Protein AF-A0A256XH28-F1 (afdb_monomer)

Radius of gyration: 26.89 Å; Cα contacts (8 Å, |Δi|>4): 273; chains: 1; bounding box: 55×69×84 Å

pLDDT: mean 71.34, std 20.52, range [23.66, 95.5]

Foldseek 3Di:
DFPLLLLLLLLCLLLVHDPVLSVLLSVLSVVADDDALVSSLVSLVPDDDDDPVSVVSSVSSSVSSCVQVVQVRLFDDDLVVVQPDDADEDPVSPPDLSNVSSVVSVSLSSNLRVLVVVDFDLDAAREEAEDEQQVSVQDPPGVVLVSQLCCVRSNYHYHYHHPDDHAPVSVVSDQKDKDQADDDDDPRDDDDPVVVVCSVPDDNQWIWMDGPPDIDIARDDPDDDDDPHDYSNNNVPVVVVVVVVVVVPDDDDDDDDDDDDDDDDDDDDDDDDDDDDDDPPPVVVVVVVVVVVVVVVVVVVVVVSVVSSVVNVVVVVVVVVVVVVVRVVD

Sequence (330 aa):
QIPTKVLTEVLGYGLGLNEPSIYMLYRILRESKYESTEDLIRAVDEYLVTTRTEAEMKAAILRRLEYVLSNLSRGVINADKLLINDYVIDLSDLSIIEEKKLAISLVLALIYSKYLRIGIPTSRVRHVIIVEEAQNLFNQNSILDHIIMELGKYGIRLVMISNKFPKTYLLKHCSLIIFKMRIEFEDEVSISDELRRIIEKARNDEVIVVTDREISTITPSLKPIPKLHINYRDVCEREVLDRLESKTRFGGSEYVGKALNGKEREERCRIKRVENNSNDEVNVSKNVEEEFRDIEDRIKLLKEKIEQLENVLRADEEIIRELIRQVKKK

Nearest PDB structures (foldseek):
  8qkv-assembly1_M  TM=5.090E-01  e=2.231E+00  Saccharomyces cerevisiae S288C
  5x0o-assembly2_C  TM=2.742E-01  e=2.788E+00  Vibrio vulnificus
  5x0o-assembly3_E  TM=3.933E-01  e=8.049E+00  Vibrio vulnificus
  3szp-assembly1_B-2  TM=1.918E-01  e=3.118E+00  Vibrio cholerae
  7trw-assembly1_A-2  TM=3.041E-01  e=7.612E+00  Yersinia pestis CO92

Structure (mmCIF, N/CA/C/O backbone):
data_AF-A0A256XH28-F1
#
_entry.id   AF-A0A256XH28-F1
#
loop_
_atom_site.group_PDB
_atom_site.id
_atom_site.type_symbol
_atom_site.label_atom_id
_atom_site.label_alt_id
_atom_site.label_comp_id
_atom_site.label_asym_id
_atom_site.label_entity_id
_atom_site.label_seq_id
_atom_site.pdbx_PDB_ins_code
_atom_site.Cartn_x
_atom_site.Cartn_y
_atom_site.Cartn_z
_atom_site.occupancy
_atom_site.B_iso_or_equiv
_atom_site.auth_seq_id
_atom_site.auth_comp_id
_atom_site.auth_asym_id
_atom_site.auth_atom_id
_atom_site.pdbx_PDB_model_num
ATOM 1 N N . GLN A 1 1 ? -5.997 4.970 -14.725 1.00 72.19 1 GLN A N 1
ATOM 2 C CA . GLN A 1 1 ? -4.535 4.830 -14.867 1.00 72.19 1 GLN A CA 1
ATOM 3 C C . GLN A 1 1 ? -3.850 5.519 -13.694 1.00 72.19 1 GLN A C 1
ATOM 5 O O . GLN A 1 1 ? -4.215 6.653 -13.373 1.00 72.19 1 GLN A O 1
ATOM 10 N N . ILE A 1 2 ? -2.937 4.821 -13.023 1.00 83.12 2 ILE A N 1
ATOM 11 C CA . ILE A 1 2 ? -2.149 5.364 -11.907 1.00 83.12 2 ILE A CA 1
ATOM 12 C C . ILE A 1 2 ? -1.138 6.375 -12.477 1.00 83.12 2 ILE A C 1
ATOM 14 O O . ILE A 1 2 ? -0.569 6.097 -13.533 1.00 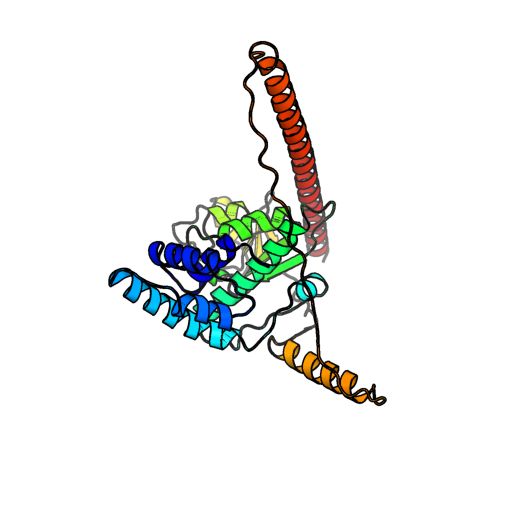83.12 2 ILE A O 1
ATOM 18 N N . PRO A 1 3 ? -0.913 7.546 -11.850 1.00 87.69 3 PRO A N 1
ATOM 19 C CA . PRO A 1 3 ? 0.148 8.459 -12.272 1.00 87.69 3 PRO A CA 1
ATOM 20 C C . PRO A 1 3 ? 1.518 7.767 -12.267 1.00 87.69 3 PRO A C 1
ATOM 22 O O . PRO A 1 3 ? 1.859 7.106 -11.289 1.00 87.69 3 PRO A O 1
ATOM 25 N N . THR A 1 4 ? 2.336 7.968 -13.306 1.00 89.88 4 THR A N 1
ATOM 26 C CA . THR A 1 4 ? 3.624 7.261 -13.483 1.00 89.88 4 THR A CA 1
ATOM 27 C C . THR A 1 4 ? 4.535 7.350 -12.262 1.00 89.88 4 THR A C 1
ATOM 29 O O . THR A 1 4 ? 5.132 6.352 -11.867 1.00 89.88 4 THR A O 1
ATOM 32 N N . LYS A 1 5 ? 4.606 8.521 -11.615 1.00 90.06 5 LYS A N 1
ATOM 33 C CA . LYS A 1 5 ? 5.391 8.697 -10.387 1.00 90.06 5 LYS A CA 1
ATOM 34 C C . LYS A 1 5 ? 4.894 7.783 -9.262 1.00 90.06 5 LYS A C 1
ATOM 36 O O . LYS A 1 5 ? 5.689 7.066 -8.675 1.00 90.06 5 LYS A O 1
ATOM 41 N N . VAL A 1 6 ? 3.583 7.763 -9.011 1.00 89.69 6 VAL A N 1
ATOM 42 C CA . VAL A 1 6 ? 2.973 6.914 -7.973 1.00 89.69 6 VAL A CA 1
ATOM 43 C C . VAL A 1 6 ? 3.194 5.438 -8.290 1.00 89.69 6 VAL A C 1
ATOM 45 O O . VAL A 1 6 ? 3.581 4.682 -7.408 1.00 89.69 6 VAL A O 1
ATOM 48 N N . LEU A 1 7 ? 3.010 5.034 -9.551 1.00 90.62 7 LEU A N 1
ATOM 49 C CA . LEU A 1 7 ? 3.245 3.654 -9.974 1.00 90.62 7 LEU A CA 1
ATOM 50 C C . LEU A 1 7 ? 4.704 3.233 -9.762 1.00 90.62 7 LEU A C 1
ATOM 52 O O . LEU A 1 7 ? 4.951 2.144 -9.257 1.00 90.62 7 LEU A O 1
ATOM 56 N N . THR A 1 8 ? 5.659 4.098 -10.114 1.00 91.50 8 THR A N 1
ATOM 57 C CA . THR A 1 8 ? 7.091 3.816 -9.940 1.00 91.50 8 THR A CA 1
ATOM 58 C C . THR A 1 8 ? 7.429 3.603 -8.470 1.00 91.50 8 THR A C 1
ATOM 60 O O . THR A 1 8 ? 8.084 2.626 -8.135 1.00 91.50 8 THR A O 1
ATOM 63 N N . GLU A 1 9 ? 6.963 4.488 -7.593 1.00 91.06 9 GLU A N 1
ATOM 64 C CA . GLU A 1 9 ? 7.225 4.397 -6.154 1.00 91.06 9 GLU A CA 1
ATOM 65 C C . GLU A 1 9 ? 6.573 3.147 -5.538 1.00 91.06 9 GLU A C 1
ATOM 67 O O . GLU A 1 9 ? 7.173 2.470 -4.709 1.00 91.06 9 GLU A O 1
ATOM 72 N N . VAL A 1 10 ? 5.367 2.783 -5.990 1.00 90.62 10 VAL A N 1
ATOM 73 C CA . VAL A 1 10 ? 4.666 1.558 -5.565 1.00 90.62 10 VAL A CA 1
ATOM 74 C C . VAL A 1 10 ? 5.400 0.297 -6.022 1.00 90.62 10 VAL A C 1
ATOM 76 O O . VAL A 1 10 ? 5.559 -0.636 -5.235 1.00 90.62 10 VAL A O 1
ATOM 79 N N . LEU A 1 11 ? 5.873 0.264 -7.271 1.00 90.31 11 LEU A N 1
ATOM 80 C CA . LEU A 1 11 ? 6.702 -0.831 -7.781 1.00 90.31 11 LEU A CA 1
ATOM 81 C C . LEU A 1 11 ? 8.040 -0.887 -7.041 1.00 90.31 11 LEU A C 1
ATOM 83 O O . LEU A 1 11 ? 8.463 -1.960 -6.628 1.00 90.31 11 LEU A O 1
ATOM 87 N N . GLY A 1 12 ? 8.672 0.263 -6.817 1.00 90.06 12 GLY A N 1
ATOM 88 C CA . GLY A 1 12 ? 9.896 0.394 -6.035 1.00 90.06 12 GLY A CA 1
ATOM 89 C C . GLY A 1 12 ? 9.751 -0.205 -4.643 1.00 90.06 12 GLY A C 1
ATOM 90 O O . GLY A 1 12 ? 10.562 -1.038 -4.243 1.00 90.06 12 GLY A O 1
ATOM 91 N N . TYR A 1 13 ? 8.663 0.147 -3.961 1.00 88.00 13 TYR A N 1
ATOM 92 C CA . TYR A 1 13 ? 8.309 -0.387 -2.655 1.00 88.00 13 TYR A CA 1
ATOM 93 C C . TYR A 1 13 ? 8.073 -1.902 -2.683 1.00 88.00 13 TYR A C 1
ATOM 95 O O . TYR A 1 13 ? 8.713 -2.641 -1.936 1.00 88.00 13 TYR A O 1
ATOM 103 N N . GLY A 1 14 ? 7.173 -2.379 -3.549 1.00 86.44 14 GLY A N 1
ATOM 104 C CA . GLY A 1 14 ? 6.785 -3.791 -3.586 1.00 86.44 14 GLY A CA 1
ATOM 105 C C . GLY A 1 14 ? 7.924 -4.718 -4.011 1.00 86.44 14 GLY A C 1
ATOM 106 O O . GLY A 1 14 ? 8.021 -5.840 -3.525 1.00 86.44 14 GLY A O 1
ATOM 107 N N . LEU A 1 15 ? 8.823 -4.231 -4.870 1.00 87.38 15 LEU A N 1
ATOM 108 C CA . LEU A 1 15 ? 9.995 -4.967 -5.344 1.00 87.38 15 LEU A CA 1
ATOM 109 C C . LEU A 1 15 ? 11.235 -4.753 -4.461 1.00 87.38 15 LEU A C 1
ATOM 111 O O . LEU A 1 15 ? 12.279 -5.338 -4.748 1.00 87.38 15 LEU A O 1
ATOM 115 N N . GLY A 1 16 ? 11.167 -3.906 -3.427 1.00 86.06 16 GLY A N 1
ATOM 116 C CA . GLY A 1 16 ? 12.290 -3.597 -2.534 1.00 86.06 16 GLY A CA 1
ATOM 117 C C . GLY A 1 16 ? 13.491 -2.963 -3.246 1.00 86.06 16 GLY A C 1
ATOM 118 O O . GLY A 1 16 ? 14.638 -3.346 -2.989 1.00 86.06 16 GLY A O 1
ATOM 119 N N . LEU A 1 17 ? 13.240 -2.078 -4.211 1.00 89.44 17 LEU A N 1
ATOM 120 C CA . LEU A 1 17 ? 14.278 -1.378 -4.968 1.00 89.44 17 LEU A CA 1
ATOM 121 C C . LEU A 1 17 ? 14.920 -0.270 -4.122 1.00 89.44 17 LEU A C 1
ATOM 123 O O . LEU A 1 17 ? 14.264 0.340 -3.285 1.00 89.44 17 LEU A O 1
ATOM 127 N N . ASN A 1 18 ? 16.200 0.013 -4.371 1.00 90.00 18 ASN A N 1
ATOM 128 C CA . ASN A 1 18 ? 16.879 1.178 -3.795 1.00 90.00 18 ASN A CA 1
ATOM 129 C C . ASN A 1 18 ? 16.562 2.458 -4.591 1.00 90.00 18 ASN A C 1
ATOM 131 O O . ASN A 1 18 ? 16.153 2.377 -5.752 1.00 90.00 18 ASN A O 1
ATOM 135 N N . GLU A 1 19 ? 16.797 3.639 -4.015 1.00 89.94 19 GLU A N 1
ATOM 136 C CA . GLU A 1 19 ? 16.487 4.929 -4.651 1.00 89.94 19 GLU A CA 1
ATOM 137 C C . GLU A 1 19 ? 17.058 5.086 -6.075 1.00 89.94 19 GLU A C 1
ATOM 139 O O . GLU A 1 19 ? 16.307 5.509 -6.960 1.00 89.94 19 GLU A O 1
ATOM 144 N N . PRO A 1 20 ? 18.324 4.716 -6.373 1.00 91.62 20 PRO A N 1
ATOM 145 C CA . PRO A 1 20 ? 18.838 4.777 -7.742 1.00 91.62 20 PRO A CA 1
ATOM 146 C C . PRO A 1 20 ? 18.041 3.911 -8.726 1.00 91.62 20 PRO A C 1
ATOM 148 O O . PRO A 1 20 ? 17.757 4.344 -9.844 1.00 91.62 20 PRO A O 1
ATOM 151 N N . SER A 1 21 ? 17.634 2.711 -8.303 1.00 93.38 21 SER A N 1
ATOM 152 C CA . SER A 1 21 ? 16.821 1.806 -9.121 1.00 93.38 21 SER A CA 1
ATOM 153 C C . SER A 1 21 ? 15.396 2.332 -9.303 1.00 93.38 21 SER A C 1
ATOM 155 O O . SER A 1 21 ? 14.845 2.208 -10.394 1.00 93.38 21 SER A O 1
ATOM 157 N N . ILE A 1 22 ? 14.813 2.968 -8.280 1.00 92.44 22 ILE A N 1
ATOM 158 C CA . ILE A 1 22 ? 13.507 3.643 -8.383 1.00 92.44 22 ILE A CA 1
ATOM 159 C C . ILE A 1 22 ? 13.591 4.786 -9.398 1.00 92.44 22 ILE A C 1
ATOM 161 O O . ILE A 1 22 ? 12.733 4.907 -10.271 1.00 92.44 22 ILE A O 1
ATOM 165 N N . TYR A 1 23 ? 14.651 5.594 -9.347 1.00 93.19 23 TYR A N 1
ATOM 166 C CA . TYR A 1 23 ? 14.856 6.679 -10.305 1.00 93.19 23 TYR A CA 1
ATOM 167 C C . TYR A 1 23 ? 15.058 6.165 -11.739 1.00 93.19 23 TYR A C 1
ATOM 169 O O . TYR A 1 23 ? 14.506 6.727 -12.688 1.00 93.19 23 TYR A O 1
ATOM 177 N N . MET A 1 24 ? 15.810 5.076 -11.910 1.00 93.75 24 MET A N 1
ATOM 178 C CA . MET A 1 24 ? 15.961 4.420 -13.208 1.00 93.75 24 MET A CA 1
ATOM 179 C C . MET A 1 24 ? 14.616 3.908 -13.735 1.00 93.75 24 MET A C 1
ATOM 181 O O . MET A 1 24 ? 14.264 4.195 -14.878 1.00 93.75 24 MET A O 1
ATOM 185 N N . LEU A 1 25 ? 13.833 3.229 -12.892 1.00 94.00 25 LEU A N 1
ATOM 186 C CA . LEU A 1 25 ? 12.491 2.769 -13.241 1.00 94.00 25 LEU A CA 1
ATOM 187 C C . LEU A 1 25 ? 11.582 3.943 -13.630 1.00 94.00 25 LEU A C 1
ATOM 189 O O . LEU A 1 25 ? 10.868 3.859 -14.624 1.00 94.00 25 LEU A O 1
ATOM 193 N N . TYR A 1 26 ? 11.657 5.072 -12.921 1.00 94.25 26 TYR A N 1
ATOM 194 C CA . TYR A 1 26 ? 10.890 6.269 -13.267 1.00 94.25 26 TYR A CA 1
ATOM 195 C C . TYR A 1 26 ? 11.221 6.778 -14.675 1.00 94.25 26 TYR A C 1
ATOM 197 O O . TYR A 1 26 ? 10.310 7.100 -15.439 1.00 94.25 26 TYR A O 1
ATOM 205 N N . ARG A 1 27 ? 12.513 6.841 -15.038 1.00 92.88 27 ARG A N 1
ATOM 206 C CA . ARG A 1 27 ? 12.951 7.251 -16.386 1.00 92.88 27 ARG A CA 1
ATOM 207 C C . ARG A 1 27 ? 12.380 6.323 -17.455 1.00 92.88 27 ARG A C 1
ATOM 209 O O . ARG A 1 27 ? 11.760 6.812 -18.397 1.00 92.88 27 ARG A O 1
ATOM 216 N N . ILE A 1 28 ? 12.506 5.013 -17.239 1.00 93.06 28 ILE A N 1
ATOM 217 C CA . ILE A 1 28 ? 11.980 3.970 -18.127 1.00 93.06 28 ILE A CA 1
ATOM 218 C C . ILE A 1 28 ? 10.475 4.156 -18.350 1.00 93.06 28 ILE A C 1
ATOM 220 O O . ILE A 1 28 ? 10.018 4.273 -19.487 1.00 93.06 28 ILE A O 1
ATOM 224 N N . LEU A 1 29 ? 9.697 4.227 -17.266 1.00 91.88 29 LEU A N 1
ATOM 225 C CA . LEU A 1 29 ? 8.236 4.302 -17.338 1.00 91.88 29 LEU A CA 1
ATOM 226 C C . LEU A 1 29 ? 7.732 5.644 -17.873 1.00 91.88 29 LEU A C 1
ATOM 228 O O . LEU A 1 29 ? 6.632 5.719 -18.410 1.00 91.88 29 LEU A O 1
ATOM 232 N N . ARG A 1 30 ? 8.499 6.725 -17.723 1.00 91.12 30 ARG A N 1
ATOM 233 C CA . ARG A 1 30 ? 8.137 8.035 -18.278 1.00 91.12 30 ARG A CA 1
ATOM 234 C C . ARG A 1 30 ? 8.303 8.082 -19.798 1.00 91.12 30 ARG A C 1
ATOM 236 O O . ARG A 1 30 ? 7.546 8.785 -20.460 1.00 91.12 30 ARG A O 1
ATOM 243 N N . GLU A 1 31 ? 9.301 7.382 -20.327 1.00 87.19 31 GLU A N 1
ATOM 244 C CA . GLU A 1 31 ? 9.641 7.369 -21.757 1.00 87.19 31 GLU A CA 1
ATOM 245 C C . GLU A 1 31 ? 8.898 6.268 -22.531 1.00 87.19 31 GLU A C 1
ATOM 247 O O . GLU A 1 31 ? 8.812 6.320 -23.757 1.00 87.19 31 GLU A O 1
ATOM 252 N N . SER A 1 32 ? 8.293 5.320 -21.813 1.00 85.00 32 SER A N 1
ATOM 253 C CA . SER A 1 32 ? 7.582 4.175 -22.382 1.00 85.00 32 SER A CA 1
ATOM 254 C C . SER A 1 32 ? 6.064 4.326 -22.278 1.00 85.00 32 SER A C 1
ATOM 256 O O . SER A 1 32 ? 5.536 4.927 -21.343 1.00 85.00 32 SER A O 1
ATOM 258 N N . LYS A 1 33 ? 5.337 3.719 -23.219 1.00 81.00 33 LYS A N 1
ATOM 259 C CA . LYS A 1 33 ? 3.894 3.483 -23.082 1.00 81.00 33 LYS A CA 1
ATOM 260 C C . LYS A 1 33 ? 3.685 2.067 -22.566 1.00 81.00 33 LYS A C 1
ATOM 262 O O . LYS A 1 33 ? 4.250 1.136 -23.124 1.00 81.00 33 LYS A O 1
ATOM 267 N N . TYR A 1 34 ? 2.876 1.921 -21.527 1.00 81.69 34 TYR A N 1
ATOM 268 C CA . TYR A 1 34 ? 2.552 0.627 -20.938 1.00 81.69 34 TYR A CA 1
ATOM 269 C C . TYR A 1 34 ? 1.050 0.550 -20.666 1.00 81.69 34 TYR A C 1
ATOM 271 O O . TYR A 1 34 ? 0.466 1.461 -20.068 1.00 81.69 34 TYR A O 1
ATOM 279 N N . GLU A 1 35 ? 0.427 -0.536 -21.118 1.00 78.94 35 GLU A N 1
ATOM 280 C CA . GLU A 1 35 ? -0.989 -0.832 -20.872 1.00 78.94 35 GLU A CA 1
ATOM 281 C C . GLU A 1 35 ? -1.166 -2.142 -20.092 1.00 78.94 35 GLU A C 1
ATOM 283 O O . GLU A 1 35 ? -2.177 -2.317 -19.411 1.00 78.94 35 GLU A O 1
ATOM 288 N N . SER A 1 36 ? -0.155 -3.013 -20.121 1.00 79.06 36 SER A N 1
ATOM 289 C CA . SER A 1 36 ? -0.119 -4.313 -19.449 1.00 79.06 36 SER A CA 1
ATOM 290 C C . SER A 1 36 ? 1.141 -4.512 -18.593 1.00 79.06 36 SER A C 1
ATOM 292 O O . SER A 1 36 ? 2.094 -3.728 -18.644 1.00 79.06 36 SER A O 1
ATOM 294 N N . THR A 1 37 ? 1.151 -5.580 -17.791 1.00 81.38 37 THR A N 1
ATOM 295 C CA . THR A 1 37 ? 2.336 -6.030 -17.046 1.00 81.38 37 THR A CA 1
ATOM 296 C C . THR A 1 37 ? 3.466 -6.449 -17.983 1.00 81.38 37 THR A C 1
ATOM 298 O O . THR A 1 37 ? 4.630 -6.168 -17.705 1.00 81.38 37 THR A O 1
ATOM 301 N N . GLU A 1 38 ? 3.127 -7.053 -19.121 1.00 83.75 38 GLU A N 1
ATOM 302 C CA . GLU A 1 38 ? 4.068 -7.492 -20.151 1.00 83.75 38 GLU A CA 1
ATOM 303 C C . GLU A 1 38 ? 4.732 -6.300 -20.844 1.00 83.75 38 GLU A C 1
ATOM 305 O O . GLU A 1 38 ? 5.938 -6.327 -21.090 1.00 83.75 38 GLU A O 1
ATOM 310 N N . ASP A 1 39 ? 3.976 -5.229 -21.110 1.00 87.38 39 ASP A N 1
ATOM 311 C CA . ASP A 1 39 ? 4.543 -3.989 -21.655 1.00 87.38 39 ASP A CA 1
ATOM 312 C C . ASP A 1 39 ? 5.516 -3.347 -20.671 1.00 87.38 39 ASP A C 1
ATOM 314 O O . ASP A 1 39 ? 6.524 -2.778 -21.078 1.00 87.38 39 ASP A O 1
ATOM 318 N N . LEU A 1 40 ? 5.234 -3.448 -19.370 1.00 88.25 40 LEU A N 1
ATOM 319 C CA . LEU A 1 40 ? 6.098 -2.899 -18.334 1.00 88.25 40 LEU A CA 1
ATOM 320 C C . LEU A 1 40 ? 7.418 -3.678 -18.228 1.00 88.25 40 LEU A C 1
ATOM 322 O O . LEU A 1 40 ? 8.477 -3.060 -18.130 1.00 88.25 40 LEU A O 1
ATOM 326 N N . ILE A 1 41 ? 7.367 -5.012 -18.317 1.00 90.56 41 ILE A N 1
ATOM 327 C CA . ILE A 1 41 ? 8.562 -5.868 -18.425 1.00 90.56 41 ILE A CA 1
ATOM 328 C C . ILE A 1 41 ? 9.374 -5.478 -19.665 1.00 90.56 41 ILE A C 1
ATOM 330 O O . ILE A 1 41 ? 10.571 -5.208 -19.563 1.00 90.56 41 ILE A O 1
ATOM 334 N N . ARG A 1 42 ? 8.711 -5.368 -20.821 1.00 90.69 42 ARG A N 1
ATOM 335 C CA . ARG A 1 42 ? 9.357 -5.020 -22.091 1.00 90.69 42 ARG A CA 1
ATOM 336 C C . ARG A 1 42 ? 9.999 -3.636 -22.065 1.00 90.69 42 ARG A C 1
ATOM 338 O O . ARG A 1 42 ? 11.128 -3.485 -22.512 1.00 90.69 42 ARG A O 1
ATOM 345 N N . ALA A 1 43 ? 9.317 -2.647 -21.492 1.00 92.06 43 ALA A N 1
ATOM 346 C CA . ALA A 1 43 ? 9.838 -1.294 -21.336 1.00 92.06 43 ALA A CA 1
ATOM 347 C C . ALA A 1 43 ? 11.158 -1.275 -20.550 1.00 92.06 43 ALA A C 1
ATOM 349 O O . ALA A 1 43 ? 12.080 -0.541 -20.902 1.00 92.06 43 ALA A O 1
ATOM 350 N N . VAL A 1 4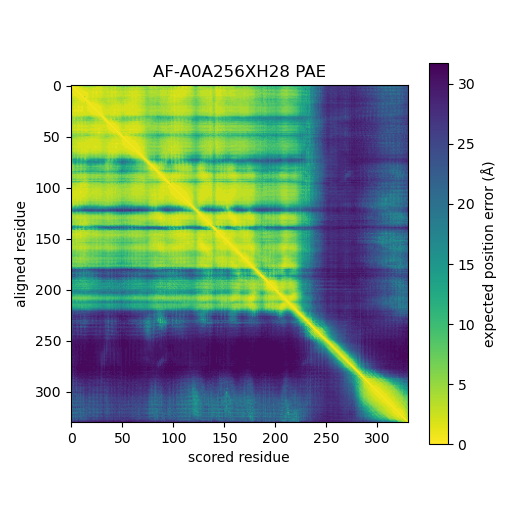4 ? 11.263 -2.092 -19.495 1.00 93.00 44 VAL A N 1
ATOM 351 C CA . VAL A 1 44 ? 12.504 -2.222 -18.720 1.00 93.00 44 VAL A CA 1
ATOM 352 C C . VAL A 1 44 ? 13.583 -2.939 -19.524 1.00 93.00 44 VAL A C 1
ATOM 354 O O . VAL A 1 44 ? 14.726 -2.492 -19.503 1.00 93.00 44 VAL A O 1
ATOM 357 N N . ASP A 1 45 ? 13.250 -4.014 -20.234 1.00 92.75 45 ASP A N 1
ATOM 358 C CA . ASP A 1 45 ? 14.226 -4.790 -21.003 1.00 92.75 45 ASP A CA 1
ATOM 359 C C . ASP A 1 45 ? 14.820 -3.995 -22.182 1.00 92.75 45 ASP A C 1
ATOM 361 O O . ASP A 1 45 ? 16.042 -3.906 -22.335 1.00 92.75 45 ASP A O 1
ATOM 365 N N . GLU A 1 46 ? 13.974 -3.313 -22.955 1.00 92.31 46 GLU A N 1
ATOM 366 C CA . GLU A 1 46 ? 14.371 -2.552 -24.149 1.00 92.31 46 GLU A CA 1
ATOM 367 C C . GLU A 1 46 ? 15.076 -1.224 -23.826 1.00 92.31 46 GLU A C 1
ATOM 369 O O . GLU A 1 46 ? 15.659 -0.593 -24.711 1.00 92.31 46 GLU A O 1
ATOM 374 N N . TYR A 1 47 ? 15.078 -0.794 -22.560 1.00 93.88 47 TYR A N 1
ATOM 375 C CA . TYR A 1 47 ? 15.712 0.459 -22.171 1.00 93.88 47 TYR A CA 1
ATOM 376 C C . TYR A 1 47 ? 17.228 0.432 -22.415 1.00 93.88 47 TYR A C 1
ATOM 378 O O . TYR A 1 47 ? 17.966 -0.436 -21.916 1.00 93.88 47 TYR A O 1
ATOM 386 N N . LEU A 1 48 ? 17.697 1.421 -23.181 1.00 91.44 48 LEU A N 1
ATOM 387 C CA . LEU A 1 48 ? 19.104 1.587 -23.519 1.00 91.44 48 LEU A CA 1
ATOM 388 C C . LEU A 1 48 ? 19.876 2.130 -22.317 1.00 91.44 48 LEU A C 1
ATOM 390 O O . LEU A 1 48 ? 19.543 3.164 -21.741 1.00 91.44 48 LEU A O 1
ATOM 394 N N . VAL A 1 49 ? 20.946 1.425 -21.968 1.00 93.25 49 VAL A N 1
ATOM 395 C CA . VAL A 1 49 ? 21.847 1.769 -20.867 1.00 93.25 49 VAL A CA 1
ATOM 396 C C . VAL A 1 49 ? 23.215 2.114 -21.421 1.00 93.25 49 VAL A C 1
ATOM 398 O O . VAL A 1 49 ? 23.667 1.525 -22.402 1.00 93.25 49 VAL A O 1
ATOM 401 N N . THR A 1 50 ? 23.874 3.080 -20.794 1.00 90.62 50 THR A N 1
ATOM 402 C CA . THR A 1 50 ? 25.151 3.618 -21.286 1.00 90.62 50 THR A CA 1
ATOM 403 C C . THR A 1 50 ? 26.336 3.144 -20.460 1.00 90.62 50 THR A C 1
ATOM 405 O O . THR A 1 50 ? 27.458 3.082 -20.959 1.00 90.62 50 THR A O 1
ATOM 408 N N . THR A 1 51 ? 26.095 2.770 -19.203 1.00 94.12 51 THR A N 1
ATOM 409 C CA . THR A 1 51 ? 27.138 2.330 -18.275 1.00 94.12 51 THR A CA 1
ATOM 410 C C . THR A 1 51 ? 26.905 0.900 -17.804 1.00 94.12 51 THR A C 1
ATOM 412 O O . THR A 1 51 ? 25.778 0.403 -17.763 1.00 94.12 51 THR A O 1
ATOM 415 N N . ARG A 1 52 ? 27.986 0.237 -17.380 1.00 93.50 52 ARG A N 1
ATOM 416 C CA . ARG A 1 52 ? 27.911 -1.096 -16.768 1.00 93.50 52 ARG A CA 1
ATOM 417 C C . ARG A 1 52 ? 27.019 -1.102 -15.522 1.00 93.50 52 ARG A C 1
ATOM 419 O O . ARG A 1 52 ? 26.217 -2.014 -15.361 1.00 93.50 52 ARG A O 1
ATOM 426 N N . THR A 1 53 ? 27.118 -0.074 -14.683 1.00 92.56 53 THR A N 1
ATOM 427 C CA . THR A 1 53 ? 26.301 0.054 -13.468 1.00 92.56 53 THR A CA 1
ATOM 428 C C . THR A 1 53 ? 24.813 0.161 -13.799 1.00 92.56 53 THR A C 1
ATOM 430 O O . THR A 1 53 ? 23.999 -0.509 -13.171 1.00 92.56 53 THR A O 1
ATOM 433 N N . GLU A 1 54 ? 24.440 0.947 -14.815 1.00 93.50 54 GLU A N 1
ATOM 434 C CA . GLU A 1 54 ? 23.054 1.005 -15.301 1.00 93.50 54 GLU A CA 1
ATOM 435 C C . GLU A 1 54 ? 22.581 -0.349 -15.838 1.00 93.50 54 GLU A C 1
ATOM 437 O O . GLU A 1 54 ? 21.456 -0.753 -15.554 1.00 93.50 54 GLU A O 1
ATOM 442 N N . ALA A 1 55 ? 23.428 -1.082 -16.566 1.00 93.75 55 ALA A N 1
ATOM 443 C CA . ALA A 1 55 ? 23.089 -2.419 -17.053 1.00 93.75 55 ALA A CA 1
ATOM 444 C C . ALA A 1 55 ? 22.837 -3.414 -15.906 1.00 93.75 55 ALA A C 1
ATOM 446 O O . ALA A 1 55 ? 21.870 -4.176 -15.947 1.00 93.75 55 ALA A O 1
ATOM 447 N N . GLU A 1 56 ? 23.667 -3.380 -14.860 1.00 93.25 56 GLU A N 1
ATOM 448 C CA . GLU A 1 56 ? 23.500 -4.214 -13.665 1.00 93.25 56 GLU A CA 1
ATOM 449 C C . GLU A 1 56 ? 22.217 -3.852 -12.894 1.00 93.25 56 GLU A C 1
ATOM 451 O O . GLU A 1 56 ? 21.470 -4.752 -12.499 1.00 93.25 56 GLU A O 1
ATOM 456 N N . MET A 1 57 ? 21.911 -2.555 -12.749 1.00 94.56 57 MET A N 1
ATOM 457 C CA . MET A 1 57 ? 20.656 -2.079 -12.150 1.00 94.56 57 MET A CA 1
ATOM 458 C C . MET A 1 57 ? 19.436 -2.508 -12.971 1.00 94.56 57 MET A C 1
ATOM 460 O O . MET A 1 57 ? 18.500 -3.076 -12.409 1.00 94.56 57 MET A O 1
ATOM 464 N N . LYS A 1 58 ? 19.465 -2.327 -14.299 1.00 95.50 58 LYS A N 1
ATOM 465 C CA . LYS A 1 58 ? 18.400 -2.773 -15.214 1.00 95.50 58 LYS A CA 1
ATOM 466 C C . LYS A 1 58 ? 18.111 -4.257 -15.039 1.00 95.50 58 LYS A C 1
ATOM 468 O O . LYS A 1 58 ? 16.966 -4.643 -14.835 1.00 95.50 58 LYS A O 1
ATOM 473 N N . ALA A 1 59 ? 19.159 -5.080 -15.053 1.00 93.69 59 ALA A N 1
ATOM 474 C CA . ALA A 1 59 ? 19.031 -6.523 -14.896 1.00 93.69 59 ALA A CA 1
ATOM 475 C C . ALA A 1 59 ? 18.478 -6.915 -13.514 1.00 93.69 59 ALA A C 1
ATOM 477 O O . ALA A 1 59 ? 17.734 -7.887 -13.403 1.00 93.69 59 ALA A O 1
ATOM 478 N N . ALA A 1 60 ? 18.826 -6.179 -12.454 1.00 92.81 60 ALA A N 1
ATOM 479 C CA . ALA A 1 60 ? 18.286 -6.414 -11.117 1.00 92.81 60 ALA A CA 1
ATOM 480 C C . ALA A 1 60 ? 16.793 -6.061 -11.017 1.00 92.81 60 ALA A C 1
ATOM 482 O O . ALA A 1 60 ? 16.033 -6.836 -10.433 1.00 92.81 60 ALA A O 1
ATOM 483 N N . ILE A 1 61 ? 16.378 -4.933 -11.606 1.00 93.44 61 ILE A N 1
ATOM 484 C CA . ILE A 1 61 ? 14.967 -4.531 -11.691 1.00 93.44 61 ILE A CA 1
ATOM 485 C C . ILE A 1 61 ? 14.189 -5.578 -12.483 1.00 93.44 61 ILE A C 1
ATOM 487 O O . ILE A 1 61 ? 13.215 -6.116 -11.965 1.00 93.44 61 ILE A O 1
ATOM 491 N N . LEU A 1 62 ? 14.653 -5.909 -13.693 1.00 93.81 62 LEU A N 1
ATOM 492 C CA . LEU A 1 62 ? 13.983 -6.840 -14.598 1.00 93.81 62 LEU A CA 1
ATOM 493 C C . LEU A 1 62 ? 13.751 -8.203 -13.937 1.00 93.81 62 LEU A C 1
ATOM 495 O O . LEU A 1 62 ? 12.618 -8.665 -13.900 1.00 93.81 62 LEU A O 1
ATOM 499 N N . ARG A 1 63 ? 14.777 -8.781 -13.294 1.00 90.06 63 ARG A N 1
ATOM 500 C CA . ARG A 1 63 ? 14.654 -10.064 -12.577 1.00 90.06 63 ARG A CA 1
ATOM 501 C C . ARG A 1 63 ? 13.548 -10.062 -11.521 1.00 90.06 63 ARG A C 1
ATOM 503 O O . ARG A 1 63 ? 12.804 -11.030 -11.405 1.00 90.06 63 ARG A O 1
ATOM 510 N N . ARG A 1 64 ? 13.445 -8.994 -10.724 1.00 89.50 64 ARG A N 1
ATOM 511 C CA . ARG A 1 64 ? 12.406 -8.885 -9.684 1.00 89.50 64 ARG A CA 1
ATOM 512 C C . ARG A 1 64 ? 11.032 -8.633 -10.292 1.00 89.50 64 ARG A C 1
ATOM 514 O O . ARG A 1 64 ? 10.042 -9.179 -9.817 1.00 89.50 64 ARG A O 1
ATOM 521 N N . LEU A 1 65 ? 10.988 -7.814 -11.335 1.00 89.12 65 LEU A N 1
ATOM 522 C CA . LEU A 1 65 ? 9.769 -7.450 -12.033 1.00 89.12 65 LE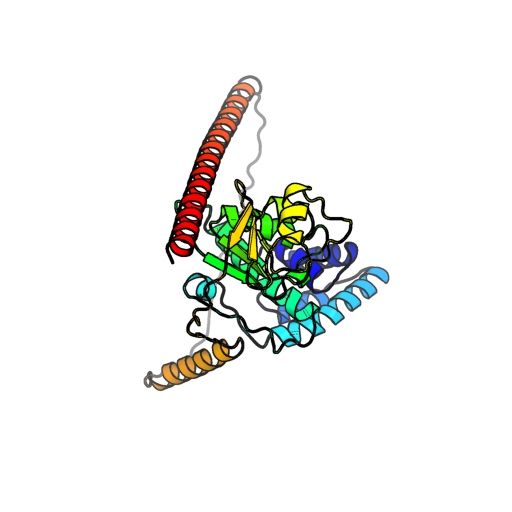U A CA 1
ATOM 523 C C . LEU A 1 65 ? 9.137 -8.671 -12.716 1.00 89.12 65 LEU A C 1
ATOM 525 O O . LEU A 1 65 ? 7.962 -8.943 -12.495 1.00 89.12 65 LEU A O 1
ATOM 529 N N . GLU A 1 66 ? 9.923 -9.442 -13.470 1.00 87.81 66 GLU A N 1
ATOM 530 C CA . GLU A 1 66 ? 9.495 -10.696 -14.100 1.00 87.81 66 GLU A CA 1
ATOM 531 C C . GLU A 1 66 ? 8.986 -11.692 -13.062 1.00 87.81 66 GLU A C 1
ATOM 533 O O . GLU A 1 66 ? 7.918 -12.279 -13.231 1.00 87.81 66 GLU A O 1
ATOM 538 N N . TYR A 1 67 ? 9.718 -11.843 -11.957 1.00 84.44 67 TYR A N 1
ATOM 539 C CA . TYR A 1 67 ? 9.348 -12.759 -10.887 1.00 84.44 67 TYR A CA 1
ATOM 540 C C . TYR A 1 67 ? 7.987 -12.418 -10.271 1.00 84.44 67 TYR A C 1
ATOM 542 O O . TYR A 1 67 ? 7.103 -13.267 -10.208 1.00 84.44 67 TYR A O 1
ATOM 550 N N . VAL A 1 68 ? 7.793 -11.164 -9.855 1.00 81.12 68 VAL A N 1
ATOM 551 C CA . VAL A 1 68 ? 6.586 -10.764 -9.121 1.00 81.12 68 VAL A CA 1
ATOM 552 C C . VAL A 1 68 ? 5.394 -10.548 -10.060 1.00 81.12 68 VAL A C 1
ATOM 554 O O . VAL A 1 68 ? 4.279 -10.970 -9.750 1.00 81.12 68 VAL A O 1
ATOM 557 N N . LEU A 1 69 ? 5.591 -9.910 -11.220 1.00 78.19 69 LEU A N 1
ATOM 558 C CA . LEU A 1 69 ? 4.483 -9.604 -12.130 1.00 78.19 69 LEU A CA 1
ATOM 559 C C . LEU A 1 69 ? 3.975 -10.833 -12.884 1.00 78.19 69 LEU A C 1
ATOM 561 O O . LEU A 1 69 ? 2.778 -10.901 -13.151 1.00 78.19 69 LEU A O 1
ATOM 565 N N . SER A 1 70 ? 4.819 -11.827 -13.178 1.00 72.19 70 SER A N 1
ATOM 566 C CA . SER A 1 70 ? 4.344 -13.070 -13.808 1.00 72.19 70 SER A CA 1
ATOM 567 C C . SER A 1 70 ? 3.339 -13.816 -12.922 1.00 72.19 70 SER A C 1
ATOM 569 O O . SER A 1 70 ? 2.348 -14.342 -13.429 1.00 72.19 70 SER A O 1
ATOM 571 N N . ASN A 1 71 ? 3.516 -13.774 -11.599 1.00 69.69 71 ASN A N 1
ATOM 572 C CA . ASN A 1 71 ? 2.578 -14.368 -10.646 1.00 69.69 71 ASN A CA 1
ATOM 573 C C . ASN A 1 71 ? 1.302 -13.525 -10.467 1.00 69.69 71 ASN A C 1
ATOM 575 O O . ASN A 1 71 ? 0.221 -14.088 -10.295 1.00 69.69 71 ASN A O 1
ATOM 579 N N . LEU A 1 72 ? 1.398 -12.195 -10.584 1.00 72.50 72 LEU A N 1
ATOM 580 C CA . LEU A 1 72 ? 0.250 -11.278 -10.497 1.00 72.50 72 LEU A CA 1
ATOM 581 C C . LEU A 1 72 ? -0.586 -11.196 -11.786 1.00 72.50 72 LEU A C 1
ATOM 583 O O . LEU A 1 72 ? -1.785 -10.951 -11.717 1.00 72.50 72 LEU A O 1
ATOM 587 N N . SER A 1 73 ? 0.013 -11.433 -12.956 1.00 63.16 73 SER A N 1
ATOM 588 C CA . SER A 1 73 ? -0.644 -11.334 -14.275 1.00 63.16 73 SER A CA 1
ATOM 589 C C . SER A 1 73 ? -1.819 -12.308 -14.477 1.00 63.16 73 SER A C 1
ATOM 591 O O . SER A 1 73 ? -2.607 -12.158 -15.410 1.00 63.16 73 SER A O 1
ATOM 593 N N . ARG A 1 74 ? -1.979 -13.301 -13.590 1.00 62.53 74 ARG A N 1
ATOM 594 C CA . ARG A 1 74 ? -3.043 -14.317 -13.665 1.00 62.53 74 ARG A CA 1
ATOM 595 C C . ARG A 1 74 ? -4.423 -13.823 -13.223 1.00 62.53 74 ARG A C 1
ATOM 597 O O . ARG A 1 74 ? -5.395 -14.554 -13.409 1.00 62.53 74 ARG A O 1
ATOM 604 N N . GLY A 1 75 ? -4.535 -12.617 -12.665 1.00 60.06 75 GLY A N 1
ATOM 605 C CA . GLY A 1 75 ? -5.825 -12.024 -12.315 1.00 60.06 75 GLY A CA 1
ATOM 606 C C . GLY A 1 75 ? -5.944 -10.563 -12.735 1.00 60.06 75 GLY A C 1
ATOM 607 O O . GLY A 1 75 ? -4.991 -9.788 -12.691 1.00 60.06 75 GLY A O 1
ATOM 608 N N . VAL A 1 76 ? -7.152 -10.171 -13.139 1.00 62.69 76 VAL A N 1
ATOM 609 C CA . VAL A 1 76 ? -7.463 -8.799 -13.553 1.00 62.69 76 VAL A CA 1
ATOM 610 C C . VAL A 1 76 ? -8.368 -8.162 -12.509 1.00 62.69 76 VAL A C 1
ATOM 612 O O . VAL A 1 76 ? -9.540 -8.508 -12.378 1.00 62.69 76 VAL A O 1
ATOM 615 N N . ILE A 1 77 ? -7.832 -7.188 -11.773 1.00 66.19 77 ILE A N 1
ATOM 616 C CA . ILE A 1 77 ? -8.630 -6.365 -10.862 1.00 66.19 77 ILE A CA 1
ATOM 617 C C . ILE A 1 77 ? -9.149 -5.157 -11.634 1.00 66.19 77 ILE A C 1
ATOM 619 O O . ILE A 1 77 ? -8.399 -4.237 -11.964 1.00 66.19 77 ILE A O 1
ATOM 623 N N . ASN A 1 78 ? -10.456 -5.119 -11.880 1.00 68.44 78 ASN A N 1
ATOM 624 C CA . ASN A 1 78 ? -11.091 -3.921 -12.407 1.00 68.44 78 ASN A CA 1
ATOM 625 C C . ASN A 1 78 ? -11.369 -2.931 -11.263 1.00 68.44 78 ASN A C 1
ATOM 627 O O . ASN A 1 78 ? -12.221 -3.176 -10.408 1.00 68.44 78 ASN A O 1
ATOM 631 N N . ALA A 1 79 ? -10.670 -1.794 -11.275 1.00 69.44 79 ALA A N 1
ATOM 632 C CA . ALA A 1 79 ? -10.830 -0.749 -10.267 1.00 69.44 79 ALA A CA 1
ATOM 633 C C . ALA A 1 79 ? -12.263 -0.200 -10.196 1.00 69.44 79 ALA A C 1
ATOM 635 O O . ALA A 1 79 ? -12.732 0.088 -9.107 1.00 69.44 79 ALA A O 1
ATOM 636 N N . ASP A 1 80 ? -12.985 -0.091 -11.314 1.00 72.62 80 ASP A N 1
ATOM 637 C CA . ASP A 1 80 ? -14.368 0.401 -11.302 1.00 72.62 80 ASP A CA 1
ATOM 638 C C . ASP A 1 80 ? -15.306 -0.589 -10.617 1.00 72.62 80 ASP A C 1
ATOM 640 O O . ASP A 1 80 ? -16.214 -0.184 -9.896 1.00 72.62 80 ASP A O 1
ATOM 644 N N . LYS A 1 81 ? -15.042 -1.891 -10.774 1.00 73.69 81 LYS A N 1
ATOM 645 C CA . LYS A 1 81 ? -15.794 -2.929 -10.068 1.00 73.69 81 LYS A CA 1
ATOM 646 C C . LYS A 1 81 ? -15.573 -2.829 -8.564 1.00 73.69 81 LYS A C 1
ATOM 648 O O . LYS A 1 81 ? -16.570 -2.817 -7.851 1.00 73.69 81 LYS A O 1
ATOM 653 N N . LEU A 1 82 ? -14.321 -2.677 -8.110 1.00 77.50 82 LEU A N 1
ATOM 654 C CA . LEU A 1 82 ? -13.972 -2.538 -6.685 1.00 77.50 82 LEU A CA 1
ATOM 655 C C . LEU A 1 82 ? -14.680 -1.375 -5.979 1.00 77.50 82 LEU A C 1
ATOM 657 O O . LEU A 1 82 ? -14.790 -1.385 -4.759 1.00 77.50 82 LEU A O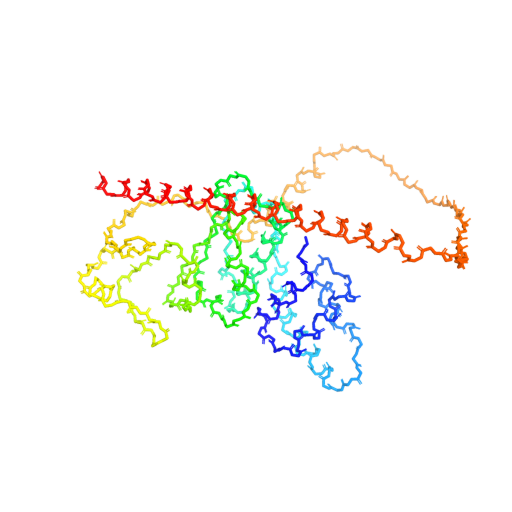 1
ATOM 661 N N . LEU A 1 83 ? -15.124 -0.367 -6.730 1.00 76.62 83 LEU A N 1
ATOM 662 C CA . LEU A 1 83 ? -15.744 0.836 -6.180 1.00 76.62 83 LEU A CA 1
ATOM 663 C C . LEU A 1 83 ? -17.272 0.764 -6.097 1.00 76.62 83 LEU A C 1
ATOM 665 O O . LEU A 1 83 ? -17.906 1.687 -5.593 1.00 76.62 83 LEU A O 1
ATOM 669 N N . ILE A 1 84 ? -17.887 -0.285 -6.643 1.00 75.06 84 ILE A N 1
ATOM 670 C CA . ILE A 1 84 ? -19.350 -0.394 -6.719 1.00 75.06 84 ILE A CA 1
ATOM 671 C C . ILE A 1 84 ? -19.888 -1.419 -5.718 1.00 75.06 84 ILE A C 1
ATOM 673 O O . ILE A 1 84 ? -20.942 -1.184 -5.135 1.00 75.06 84 ILE A O 1
ATOM 677 N N . ASN A 1 85 ? -19.181 -2.532 -5.507 1.00 74.19 85 ASN A N 1
ATOM 678 C CA . ASN A 1 85 ? -19.637 -3.620 -4.634 1.00 74.19 85 ASN A CA 1
ATOM 679 C C . ASN A 1 85 ? -18.626 -3.914 -3.521 1.00 74.19 85 ASN A C 1
ATOM 681 O O . ASN A 1 85 ? -17.477 -3.480 -3.582 1.00 74.19 85 ASN A O 1
ATOM 685 N N . ASP A 1 86 ? -19.047 -4.723 -2.551 1.00 80.00 86 ASP A N 1
ATOM 686 C CA . ASP A 1 86 ? -18.154 -5.308 -1.556 1.00 80.00 86 ASP A CA 1
ATOM 687 C C . ASP A 1 86 ? -17.319 -6.428 -2.193 1.00 80.00 86 ASP A C 1
ATOM 689 O O . ASP A 1 86 ? -17.859 -7.340 -2.827 1.00 80.00 86 ASP A O 1
ATOM 693 N N . TYR A 1 87 ? -15.998 -6.377 -2.007 1.00 80.94 87 TYR A N 1
ATOM 694 C CA . TYR A 1 87 ? -15.077 -7.411 -2.482 1.00 80.94 87 TYR A CA 1
ATOM 695 C C . TYR A 1 87 ? -14.157 -7.880 -1.369 1.00 80.94 87 TYR A C 1
ATOM 697 O O . TYR A 1 87 ? -13.674 -7.094 -0.556 1.00 80.94 87 TYR A O 1
ATOM 705 N N . VAL A 1 88 ? -13.853 -9.172 -1.413 1.00 82.44 88 VAL A N 1
ATOM 706 C CA . VAL A 1 88 ? -12.728 -9.767 -0.700 1.00 82.44 88 VAL A CA 1
ATOM 707 C C . VAL A 1 88 ? -11.680 -10.097 -1.751 1.00 82.44 88 VAL A C 1
ATOM 709 O O . VAL A 1 88 ? -11.988 -10.749 -2.743 1.00 82.44 88 VAL A O 1
ATOM 712 N N . ILE A 1 89 ? -10.458 -9.606 -1.562 1.00 83.25 89 ILE A N 1
ATOM 713 C CA . ILE A 1 89 ? -9.322 -9.953 -2.416 1.00 83.25 89 ILE A CA 1
ATOM 714 C C . ILE A 1 89 ? -8.502 -10.975 -1.645 1.00 83.25 89 ILE A C 1
ATOM 716 O O . ILE A 1 89 ? -7.794 -10.626 -0.701 1.00 83.25 89 ILE A O 1
ATOM 720 N N . ASP A 1 90 ? -8.633 -12.239 -2.031 1.00 82.94 90 ASP A N 1
ATOM 721 C CA . ASP A 1 90 ? -7.862 -13.314 -1.423 1.00 82.94 90 ASP A CA 1
ATOM 722 C C . ASP A 1 90 ? -6.439 -13.359 -2.002 1.00 82.94 90 ASP A C 1
ATOM 724 O O . ASP A 1 90 ? -6.247 -13.590 -3.195 1.00 82.94 90 ASP A O 1
ATOM 728 N N . LEU A 1 91 ? -5.440 -13.133 -1.148 1.00 85.75 91 LEU A N 1
ATOM 729 C CA . LEU A 1 91 ? -4.016 -13.169 -1.498 1.00 85.75 91 LEU A CA 1
ATOM 730 C C . LEU A 1 91 ? -3.327 -14.458 -1.023 1.00 85.75 91 LEU A C 1
ATOM 732 O O . LEU A 1 91 ? -2.098 -14.524 -1.005 1.00 85.75 91 LEU A O 1
ATOM 736 N N . SER A 1 92 ? -4.092 -15.470 -0.605 1.00 83.44 92 SER A N 1
ATOM 737 C CA . SER A 1 92 ? -3.570 -16.734 -0.063 1.00 83.44 92 SER A CA 1
ATOM 738 C C . SER A 1 92 ? -2.721 -17.514 -1.067 1.00 83.44 92 SER A C 1
ATOM 740 O O . SER A 1 92 ? -1.787 -18.205 -0.670 1.00 83.44 92 SER A O 1
ATOM 742 N N . ASP A 1 93 ? -3.011 -17.353 -2.358 1.00 80.31 93 ASP A N 1
ATOM 743 C CA . ASP A 1 93 ? -2.264 -17.964 -3.460 1.00 80.31 93 ASP A CA 1
ATOM 744 C C . ASP A 1 93 ? -0.861 -17.378 -3.658 1.00 80.31 93 ASP A C 1
ATOM 746 O O . ASP A 1 93 ? 0.001 -18.028 -4.251 1.00 80.31 93 ASP A O 1
ATOM 750 N N . LEU A 1 94 ? -0.628 -16.151 -3.186 1.00 82.56 94 LEU A N 1
ATOM 751 C CA . LEU A 1 94 ? 0.684 -15.523 -3.254 1.00 82.56 94 LEU A CA 1
ATOM 752 C C . LEU A 1 94 ? 1.546 -16.106 -2.138 1.00 82.56 94 LEU A C 1
ATOM 754 O O . LEU A 1 94 ? 1.210 -16.027 -0.954 1.00 82.56 94 LEU A O 1
ATOM 758 N N . SER A 1 95 ? 2.657 -16.724 -2.516 1.00 78.75 95 SER A N 1
ATOM 759 C CA . SER A 1 95 ? 3.500 -17.451 -1.563 1.00 78.75 95 SER A CA 1
ATOM 760 C C . SER A 1 95 ? 4.453 -16.522 -0.817 1.00 78.75 95 SER A C 1
ATOM 762 O O . SER A 1 95 ? 4.847 -16.805 0.314 1.00 78.75 95 SER A O 1
ATOM 764 N N . ILE A 1 96 ? 4.788 -15.387 -1.432 1.00 83.62 96 ILE A N 1
ATOM 765 C CA . ILE A 1 96 ? 5.858 -14.508 -0.978 1.00 83.62 96 ILE A CA 1
ATOM 766 C C . ILE A 1 96 ? 5.298 -13.171 -0.500 1.00 83.62 96 ILE A C 1
ATOM 768 O O . ILE A 1 96 ? 4.308 -12.644 -1.011 1.00 83.62 96 ILE A O 1
ATOM 772 N N . ILE A 1 97 ? 5.940 -12.616 0.526 1.00 82.81 97 ILE A N 1
ATOM 773 C CA . ILE A 1 97 ? 5.497 -11.389 1.191 1.00 82.81 97 ILE A CA 1
ATOM 774 C C . ILE A 1 97 ? 5.565 -10.199 0.227 1.00 82.81 97 ILE A C 1
ATOM 776 O O . ILE A 1 97 ? 4.661 -9.371 0.219 1.00 82.81 97 ILE A O 1
ATOM 780 N N . GLU A 1 98 ? 6.598 -10.120 -0.604 1.00 82.31 98 GLU A N 1
ATOM 781 C CA . GLU A 1 98 ? 6.809 -9.097 -1.629 1.00 82.31 98 GLU A CA 1
ATOM 782 C C . GLU A 1 98 ? 5.661 -9.062 -2.649 1.00 82.31 98 GLU A C 1
ATOM 784 O O . GLU A 1 98 ? 5.188 -7.985 -3.005 1.00 82.31 98 GLU A O 1
ATOM 789 N N . GLU A 1 99 ? 5.145 -10.226 -3.055 1.00 83.50 99 GLU A N 1
ATOM 790 C CA . GLU A 1 99 ? 4.000 -10.328 -3.968 1.00 83.50 99 GLU A CA 1
ATOM 791 C C . GLU A 1 99 ? 2.734 -9.767 -3.319 1.00 83.50 99 GLU A C 1
ATOM 793 O O . GLU A 1 99 ? 2.037 -8.945 -3.916 1.00 83.50 99 GLU A O 1
ATOM 798 N N . LYS A 1 100 ? 2.465 -10.159 -2.064 1.00 85.81 100 LYS A N 1
ATOM 799 C CA . LYS A 1 100 ? 1.325 -9.648 -1.288 1.00 85.81 100 LYS A CA 1
ATOM 800 C C . LYS A 1 100 ? 1.436 -8.144 -1.074 1.00 85.81 100 LYS A C 1
ATOM 802 O O . LYS A 1 100 ? 0.471 -7.418 -1.304 1.00 85.81 100 LYS A O 1
ATOM 807 N N . LYS A 1 101 ? 2.623 -7.667 -0.684 1.00 87.38 101 LYS A N 1
ATOM 808 C CA . LYS A 1 101 ? 2.926 -6.241 -0.524 1.00 87.38 101 LYS A CA 1
ATOM 809 C C . LYS A 1 101 ? 2.648 -5.495 -1.817 1.00 87.38 101 LYS A C 1
ATOM 811 O O . LYS A 1 101 ? 1.905 -4.516 -1.784 1.00 87.38 101 LYS A O 1
ATOM 816 N N . LEU A 1 102 ? 3.183 -5.955 -2.948 1.00 87.06 102 LEU A N 1
ATOM 817 C CA . LEU A 1 102 ? 2.976 -5.290 -4.228 1.00 87.06 102 LEU A CA 1
ATOM 818 C C . LEU A 1 102 ? 1.498 -5.3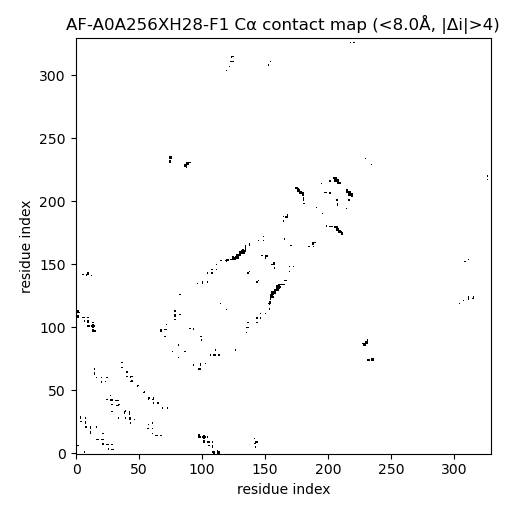00 -4.640 1.00 87.06 102 LEU A C 1
ATOM 820 O O . LEU A 1 102 ? 0.988 -4.258 -5.043 1.00 87.06 102 LEU A O 1
ATOM 824 N N . ALA A 1 103 ? 0.795 -6.425 -4.484 1.00 86.25 103 ALA A N 1
ATOM 825 C CA . ALA A 1 103 ? -0.627 -6.535 -4.805 1.00 86.25 103 ALA A CA 1
ATOM 826 C C . ALA A 1 103 ? -1.469 -5.517 -4.021 1.00 86.25 103 ALA A C 1
ATOM 828 O O . ALA A 1 103 ? -2.206 -4.730 -4.618 1.00 86.25 103 ALA A O 1
ATOM 829 N N . ILE A 1 104 ? -1.308 -5.475 -2.693 1.00 88.50 104 ILE A N 1
ATOM 830 C CA . ILE A 1 104 ? -2.027 -4.527 -1.830 1.00 88.50 104 ILE A CA 1
ATOM 831 C C . ILE A 1 104 ? -1.673 -3.087 -2.219 1.00 88.50 104 ILE A C 1
ATOM 833 O O . ILE A 1 104 ? -2.556 -2.242 -2.363 1.00 88.50 104 ILE A O 1
ATOM 837 N N . SER A 1 105 ? -0.389 -2.816 -2.457 1.00 89.12 105 SER A N 1
ATOM 838 C CA . SER A 1 105 ? 0.108 -1.488 -2.829 1.00 89.12 105 SER A CA 1
ATOM 839 C C . SER A 1 105 ? -0.475 -0.997 -4.155 1.00 89.12 105 SER A C 1
ATOM 841 O O . SER A 1 105 ? -0.897 0.155 -4.259 1.00 89.12 105 SER A O 1
ATOM 843 N N . LEU A 1 106 ? -0.553 -1.871 -5.163 1.00 87.75 106 LEU A N 1
ATOM 844 C CA . LEU A 1 106 ? -1.156 -1.569 -6.460 1.00 87.75 106 LEU A CA 1
ATOM 845 C C . LEU A 1 106 ? -2.658 -1.311 -6.332 1.00 87.75 106 LEU A C 1
ATOM 847 O O . LEU A 1 106 ? -3.153 -0.350 -6.918 1.00 87.75 106 LEU A O 1
ATOM 851 N N . VAL A 1 107 ? -3.380 -2.110 -5.540 1.00 88.06 107 VAL A N 1
ATOM 852 C CA . VAL A 1 107 ? -4.816 -1.902 -5.285 1.00 88.06 107 VAL A CA 1
ATOM 853 C C . VAL A 1 107 ? -5.057 -0.558 -4.597 1.00 88.06 107 VAL A C 1
ATOM 855 O O . VAL A 1 107 ? -5.879 0.231 -5.067 1.00 88.06 107 VAL A O 1
ATOM 858 N N . LEU A 1 108 ? -4.305 -0.247 -3.537 1.00 89.19 108 LEU A N 1
ATOM 859 C CA . LEU A 1 108 ? -4.401 1.040 -2.844 1.00 89.19 108 LEU A CA 1
ATOM 860 C C . LEU A 1 108 ? -4.089 2.209 -3.786 1.00 89.19 108 LEU A C 1
ATOM 862 O O . LEU A 1 108 ? -4.830 3.191 -3.814 1.00 89.19 108 LEU A O 1
ATOM 866 N N . ALA A 1 109 ? -3.044 2.091 -4.607 1.00 89.88 109 ALA A N 1
ATOM 867 C CA . ALA A 1 109 ? -2.676 3.112 -5.581 1.00 89.88 109 ALA A CA 1
ATOM 868 C C . ALA A 1 109 ? -3.728 3.290 -6.685 1.00 89.88 109 ALA A C 1
ATOM 870 O O . ALA 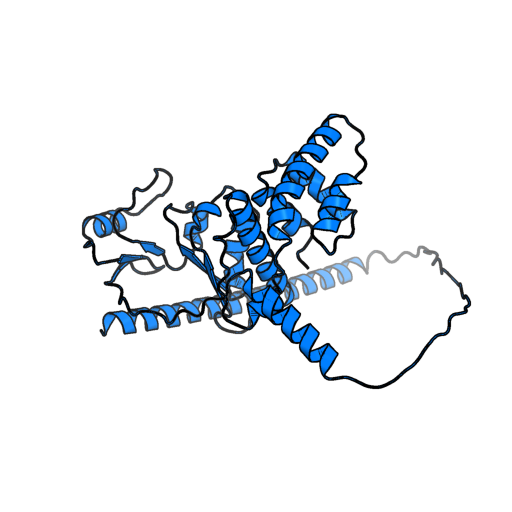A 1 109 ? -3.989 4.424 -7.099 1.00 89.88 109 ALA A O 1
ATOM 871 N N . LEU A 1 110 ? -4.355 2.205 -7.153 1.00 87.69 110 LEU A N 1
ATOM 872 C CA . LEU A 1 110 ? -5.458 2.238 -8.119 1.00 87.69 110 LEU A CA 1
ATOM 873 C C . LEU A 1 110 ? -6.660 2.990 -7.547 1.00 87.69 110 LEU A C 1
ATOM 875 O O . LEU A 1 110 ? -7.168 3.909 -8.196 1.00 87.69 110 LEU A O 1
ATOM 879 N N . ILE A 1 111 ? -7.073 2.634 -6.328 1.00 87.31 111 ILE A N 1
ATOM 880 C CA . ILE A 1 111 ? -8.195 3.265 -5.629 1.00 87.31 111 ILE A CA 1
ATOM 881 C C . ILE A 1 111 ? -7.895 4.749 -5.393 1.00 87.31 111 ILE A C 1
ATOM 883 O O . ILE A 1 111 ? -8.675 5.607 -5.811 1.00 87.31 111 ILE A O 1
ATOM 887 N N . TYR A 1 112 ? -6.735 5.062 -4.811 1.00 88.50 112 TYR A N 1
ATOM 888 C CA . TYR A 1 112 ? -6.287 6.435 -4.578 1.00 88.50 112 TYR A CA 1
ATOM 889 C C . TYR A 1 112 ? -6.298 7.261 -5.869 1.00 88.50 112 TYR A C 1
ATOM 891 O O . TYR A 1 112 ? -6.880 8.341 -5.919 1.00 88.50 112 TYR A O 1
ATOM 899 N N . SER A 1 113 ? -5.740 6.719 -6.954 1.00 87.56 113 SER A N 1
ATOM 900 C CA . SER A 1 113 ? -5.684 7.404 -8.250 1.00 87.56 113 SER A CA 1
ATOM 901 C C . SER A 1 113 ? -7.062 7.653 -8.855 1.00 87.56 113 SER A C 1
ATOM 903 O O . SER A 1 113 ? -7.255 8.657 -9.544 1.00 87.56 113 SER A O 1
ATOM 905 N N . LYS A 1 114 ? -8.027 6.748 -8.646 1.00 85.94 114 LYS A N 1
ATOM 906 C CA . LYS A 1 114 ? -9.399 6.959 -9.114 1.00 85.94 114 LYS A CA 1
ATOM 907 C C . LYS A 1 114 ? -10.067 8.077 -8.319 1.00 85.94 114 LYS A C 1
ATOM 909 O O . LYS A 1 114 ? -10.639 8.984 -8.919 1.00 85.94 114 LYS A O 1
ATOM 914 N N . TYR A 1 115 ? -9.948 8.051 -6.997 1.00 85.38 115 TYR A N 1
ATOM 915 C CA . TYR A 1 115 ? -10.561 9.055 -6.134 1.00 85.38 115 TYR A CA 1
ATOM 916 C C . TYR A 1 115 ? -9.936 10.442 -6.272 1.00 85.38 115 TYR A C 1
ATOM 918 O O . TYR A 1 115 ? -10.668 11.429 -6.282 1.00 85.38 115 TYR A O 1
ATOM 926 N N . LEU A 1 116 ? -8.628 10.520 -6.521 1.00 84.88 116 LEU A N 1
ATOM 927 C CA . LEU A 1 116 ? -7.957 11.769 -6.876 1.00 84.88 116 LEU A CA 1
ATOM 928 C C . LEU A 1 116 ? -8.599 12.434 -8.108 1.00 84.88 116 LEU A C 1
ATOM 930 O O . LEU A 1 116 ? -8.720 13.654 -8.155 1.00 84.88 116 LEU A O 1
ATOM 934 N N . ARG A 1 117 ? -9.044 11.640 -9.096 1.00 83.88 117 ARG A N 1
ATOM 935 C CA . ARG A 1 117 ? -9.719 12.140 -10.309 1.00 83.88 117 ARG A CA 1
ATOM 936 C C . ARG A 1 117 ? -11.183 12.505 -10.076 1.00 83.88 117 ARG A C 1
ATOM 938 O O . ARG A 1 117 ? -11.676 13.423 -10.718 1.00 83.88 117 ARG A O 1
ATOM 945 N N . ILE A 1 118 ? -11.876 11.771 -9.207 1.00 82.12 118 ILE A N 1
ATOM 946 C CA . ILE A 1 118 ? -13.278 12.049 -8.857 1.00 82.12 118 ILE A CA 1
ATOM 947 C C . ILE A 1 118 ? -13.377 13.325 -8.004 1.00 82.12 118 ILE A C 1
ATOM 949 O O . ILE A 1 118 ? -14.369 14.045 -8.091 1.00 82.12 118 ILE A O 1
ATOM 953 N N . GLY A 1 119 ? -12.345 13.623 -7.211 1.00 76.81 119 GLY A N 1
ATOM 954 C CA . GLY A 1 119 ? -12.301 14.777 -6.321 1.00 76.81 119 GLY A CA 1
ATOM 955 C C . GLY A 1 119 ? -12.845 14.481 -4.921 1.00 76.81 119 GLY A C 1
ATOM 956 O O . GLY A 1 119 ? -13.190 13.347 -4.580 1.00 76.81 119 GLY A O 1
ATOM 957 N N . ILE A 1 120 ? -12.878 15.524 -4.088 1.00 76.69 120 ILE A N 1
ATOM 958 C CA . ILE A 1 120 ? -13.303 15.438 -2.685 1.00 76.69 120 ILE A CA 1
ATOM 959 C C . ILE A 1 120 ? -14.828 15.229 -2.637 1.00 76.69 120 ILE A C 1
ATOM 961 O O . ILE A 1 120 ? -15.561 15.981 -3.284 1.00 76.69 120 ILE A O 1
ATOM 965 N N . PRO A 1 121 ? -15.333 14.215 -1.913 1.00 68.69 121 PRO A N 1
ATOM 966 C CA . PRO A 1 121 ? -16.766 13.998 -1.759 1.00 68.69 121 PRO A CA 1
ATOM 967 C C . PRO A 1 121 ? -17.478 15.150 -1.047 1.00 68.69 121 PRO A C 1
ATOM 969 O O . PRO A 1 121 ? -16.962 15.702 -0.084 1.00 68.69 121 PRO A O 1
ATOM 972 N N . THR A 1 122 ? -18.732 15.399 -1.424 1.00 57.31 122 THR A N 1
ATOM 973 C CA . THR A 1 122 ? -19.683 16.238 -0.675 1.00 57.31 122 THR A CA 1
ATOM 974 C C . THR A 1 122 ? -20.371 15.510 0.493 1.00 57.31 122 THR A C 1
ATOM 976 O O . THR A 1 122 ? -21.087 16.146 1.260 1.00 57.31 122 THR A O 1
ATOM 979 N N . SER A 1 123 ? -20.181 14.192 0.661 1.00 56.94 123 SER A N 1
ATOM 980 C CA . SER A 1 123 ? -20.838 13.381 1.703 1.00 56.94 123 SER A CA 1
ATOM 981 C C . SER A 1 123 ? -19.935 12.301 2.318 1.00 56.94 123 SER A C 1
ATOM 983 O O . SER A 1 123 ? -18.882 11.981 1.769 1.00 56.94 123 SER A O 1
ATOM 985 N N . ARG A 1 124 ? -20.435 11.749 3.442 1.00 72.25 124 ARG A N 1
ATOM 986 C CA . ARG A 1 124 ? -19.942 10.658 4.319 1.00 72.25 124 ARG A CA 1
ATOM 987 C C . ARG A 1 124 ? -19.205 9.509 3.613 1.00 72.25 124 ARG A C 1
ATOM 989 O O . ARG A 1 124 ? -19.386 9.294 2.419 1.00 72.25 124 ARG A O 1
ATOM 996 N N . VAL A 1 125 ? -18.414 8.776 4.412 1.00 75.19 125 VAL A N 1
ATOM 997 C CA . VAL A 1 125 ? -17.632 7.570 4.065 1.00 75.19 125 VAL A CA 1
ATOM 998 C C . VAL A 1 125 ? -18.186 6.841 2.841 1.00 75.19 125 VAL A C 1
ATOM 1000 O O . VAL A 1 125 ? -19.294 6.314 2.873 1.00 75.19 125 VAL A O 1
ATOM 1003 N N . ARG A 1 126 ? -17.394 6.810 1.769 1.00 80.38 126 ARG A N 1
ATOM 1004 C CA . ARG A 1 126 ? -17.723 6.114 0.527 1.00 80.38 126 ARG A CA 1
ATOM 1005 C C . ARG A 1 126 ? -17.406 4.638 0.643 1.00 80.38 126 ARG A C 1
ATOM 1007 O O . ARG A 1 126 ? -18.271 3.816 0.367 1.00 80.38 126 ARG A O 1
ATOM 1014 N N . HIS A 1 127 ? -16.185 4.308 1.062 1.00 84.50 127 HIS A N 1
ATOM 1015 C CA . HIS A 1 127 ? -15.710 2.929 1.155 1.00 84.50 127 HIS A CA 1
ATOM 1016 C C . HIS A 1 127 ? -14.900 2.697 2.420 1.00 84.50 127 HIS A C 1
ATOM 1018 O O . HIS A 1 127 ? -14.215 3.597 2.915 1.00 84.50 127 HIS A O 1
ATOM 1024 N N . VAL A 1 128 ? -14.939 1.451 2.879 1.00 87.81 128 VAL A N 1
ATOM 1025 C CA . VAL A 1 128 ? -14.061 0.932 3.920 1.00 87.81 128 VAL A CA 1
ATOM 1026 C C . VAL A 1 128 ? -13.158 -0.115 3.281 1.00 87.81 128 VAL A C 1
ATOM 1028 O O . VAL A 1 128 ? -13.641 -1.075 2.691 1.00 87.81 128 VAL A O 1
ATOM 1031 N N . ILE A 1 129 ? -11.849 0.082 3.382 1.00 90.75 129 ILE A N 1
ATOM 1032 C CA . ILE A 1 129 ? -10.844 -0.891 2.960 1.00 90.75 129 ILE A CA 1
ATOM 1033 C C . ILE A 1 129 ? -10.329 -1.570 4.218 1.00 90.75 129 ILE A C 1
ATOM 1035 O O . ILE A 1 129 ? -9.893 -0.891 5.145 1.00 90.75 129 ILE A O 1
ATOM 1039 N N . ILE A 1 130 ? -10.366 -2.896 4.240 1.00 91.75 130 ILE A N 1
ATOM 1040 C CA . ILE A 1 130 ? -9.823 -3.695 5.336 1.00 91.75 130 ILE A CA 1
ATOM 1041 C C . ILE A 1 130 ? -8.574 -4.397 4.818 1.00 91.75 130 ILE A C 1
ATOM 1043 O O . ILE A 1 130 ? -8.627 -5.083 3.799 1.00 91.75 130 ILE A O 1
ATOM 1047 N N . VAL A 1 131 ? -7.454 -4.202 5.508 1.00 91.88 131 VAL A N 1
ATOM 1048 C CA . VAL A 1 131 ? -6.184 -4.858 5.196 1.00 91.88 131 VAL A CA 1
ATOM 1049 C C . VAL A 1 131 ? -5.809 -5.752 6.368 1.00 91.88 131 VAL A C 1
ATOM 1051 O O . VAL A 1 131 ? -5.454 -5.259 7.438 1.00 91.88 131 VAL A O 1
ATOM 1054 N N . GLU A 1 132 ? -5.901 -7.061 6.148 1.00 88.88 132 GLU A N 1
ATOM 1055 C CA . GLU A 1 132 ? -5.316 -8.085 7.018 1.00 88.88 132 GLU A CA 1
ATOM 1056 C C . GLU A 1 132 ? -3.791 -8.099 6.862 1.00 88.88 132 GLU A C 1
ATOM 1058 O O . GLU A 1 132 ? -3.257 -7.776 5.797 1.00 88.88 132 GLU A O 1
ATOM 1063 N N . GLU A 1 133 ? -3.079 -8.479 7.923 1.00 87.38 133 GLU A N 1
ATOM 1064 C CA . GLU A 1 133 ? -1.613 -8.530 7.940 1.00 87.38 133 GLU A CA 1
ATOM 1065 C C . GLU A 1 133 ? -0.948 -7.187 7.549 1.00 87.38 133 GLU A C 1
ATOM 1067 O O . GLU A 1 133 ? 0.094 -7.138 6.880 1.00 87.38 133 GLU A O 1
ATOM 1072 N N . ALA A 1 134 ? -1.554 -6.072 7.975 1.00 89.69 134 ALA A N 1
ATOM 1073 C CA . ALA A 1 134 ? -1.170 -4.713 7.601 1.00 89.69 134 ALA A CA 1
ATOM 1074 C C . ALA A 1 134 ? 0.247 -4.322 8.049 1.00 89.69 134 ALA A C 1
ATOM 1076 O O . ALA A 1 134 ? 0.815 -3.392 7.477 1.00 89.69 134 ALA A O 1
ATOM 1077 N N . GLN A 1 135 ? 0.877 -5.069 8.969 1.00 86.31 135 GLN A N 1
ATOM 1078 C CA . GLN A 1 135 ? 2.305 -4.905 9.266 1.00 86.31 135 GLN A CA 1
ATOM 1079 C C . GLN A 1 135 ? 3.198 -5.028 8.029 1.00 86.31 135 GLN A C 1
ATOM 1081 O O . GLN A 1 135 ? 4.300 -4.488 8.015 1.00 86.31 135 GLN A O 1
ATOM 1086 N N . ASN A 1 136 ? 2.730 -5.705 6.976 1.00 83.81 136 ASN A N 1
ATOM 1087 C CA . ASN A 1 136 ? 3.442 -5.790 5.708 1.00 83.81 136 ASN A CA 1
ATOM 1088 C C . ASN A 1 136 ? 3.509 -4.446 4.969 1.00 83.81 136 ASN A C 1
ATOM 1090 O O . ASN A 1 136 ? 4.368 -4.282 4.110 1.00 83.81 136 ASN A O 1
ATOM 1094 N N . LEU A 1 137 ? 2.638 -3.490 5.291 1.00 84.44 137 LEU A N 1
ATOM 1095 C CA . LEU A 1 137 ? 2.651 -2.154 4.700 1.00 84.44 137 LEU A CA 1
ATOM 1096 C C . LEU A 1 137 ? 3.491 -1.158 5.509 1.00 84.44 137 LEU A C 1
ATOM 1098 O O . LEU A 1 137 ? 3.939 -0.155 4.958 1.00 84.44 137 LEU A O 1
ATOM 1102 N N . PHE A 1 138 ? 3.740 -1.433 6.793 1.00 79.69 138 PHE A N 1
ATOM 1103 C CA . PHE A 1 138 ? 4.450 -0.523 7.692 1.00 79.69 138 PHE A CA 1
ATOM 1104 C C . PHE A 1 138 ? 5.946 -0.524 7.378 1.00 79.69 138 PHE A C 1
ATOM 1106 O O . PHE A 1 138 ? 6.716 -1.317 7.910 1.00 79.69 138 PHE A O 1
ATOM 1113 N N . ASN A 1 139 ? 6.369 0.381 6.506 1.00 68.25 139 ASN A N 1
ATOM 1114 C CA . ASN A 1 139 ? 7.771 0.590 6.163 1.00 68.25 139 ASN A CA 1
ATOM 1115 C C . ASN A 1 139 ? 8.071 2.095 6.181 1.00 68.25 139 ASN A C 1
ATOM 1117 O O . ASN A 1 139 ? 7.182 2.918 6.375 1.00 68.25 139 ASN A O 1
ATOM 1121 N N . GLN A 1 140 ? 9.345 2.474 6.110 1.00 57.47 140 GLN A N 1
ATOM 1122 C CA . GLN A 1 140 ? 9.734 3.875 6.298 1.00 57.47 140 GLN A CA 1
ATOM 1123 C C . GLN A 1 140 ? 9.502 4.703 5.027 1.00 57.47 140 GLN A C 1
ATOM 1125 O O . GLN A 1 140 ? 9.973 4.315 3.963 1.00 57.47 140 GLN A O 1
ATOM 1130 N N . ASN A 1 141 ? 8.854 5.867 5.178 1.00 58.56 141 ASN A N 1
ATOM 1131 C CA . ASN A 1 141 ? 8.793 6.964 4.202 1.00 58.56 141 ASN A CA 1
ATOM 1132 C C . ASN A 1 141 ? 8.379 6.548 2.785 1.00 58.56 141 ASN A C 1
ATOM 1134 O O . ASN A 1 141 ? 8.931 7.026 1.794 1.00 58.56 141 ASN A O 1
ATOM 1138 N N . SER A 1 142 ? 7.406 5.654 2.686 1.00 71.94 142 SER A N 1
ATOM 1139 C CA . SER A 1 142 ? 6.933 5.164 1.401 1.00 71.94 142 SER A CA 1
ATOM 1140 C C . SER A 1 142 ? 5.817 6.053 0.847 1.00 71.94 142 SER A C 1
ATOM 1142 O O . SER A 1 142 ? 5.062 6.692 1.583 1.00 71.94 142 SER A O 1
ATOM 1144 N N . ILE A 1 143 ? 5.643 6.047 -0.476 1.00 82.94 143 ILE A N 1
ATOM 1145 C CA . ILE A 1 143 ? 4.461 6.645 -1.119 1.00 82.94 143 ILE A CA 1
ATOM 1146 C C . ILE A 1 143 ? 3.148 6.085 -0.547 1.00 82.94 143 ILE A C 1
ATOM 1148 O O . ILE A 1 143 ? 2.125 6.766 -0.571 1.00 82.94 143 ILE A O 1
ATOM 1152 N N . LEU A 1 144 ? 3.171 4.856 -0.019 1.00 85.31 144 LEU A N 1
ATOM 1153 C CA . LEU A 1 144 ? 2.005 4.220 0.581 1.00 85.31 144 LEU A CA 1
ATOM 1154 C C . LEU A 1 144 ? 1.593 4.902 1.870 1.00 85.31 144 LEU A C 1
ATOM 1156 O O . LEU A 1 144 ? 0.401 5.080 2.074 1.00 85.31 144 LEU A O 1
ATOM 1160 N N . ASP A 1 145 ? 2.543 5.349 2.683 1.00 86.62 145 ASP A N 1
ATOM 1161 C CA . ASP A 1 145 ? 2.240 6.085 3.907 1.00 86.62 145 ASP A CA 1
ATOM 1162 C C . ASP A 1 145 ? 1.500 7.384 3.584 1.00 86.62 145 ASP A C 1
ATOM 1164 O O . ASP A 1 145 ? 0.467 7.694 4.178 1.00 86.62 145 ASP A O 1
ATOM 1168 N N . HIS A 1 146 ? 1.966 8.093 2.552 1.00 86.94 146 HIS A N 1
ATOM 1169 C CA . HIS A 1 146 ? 1.280 9.273 2.040 1.00 86.94 146 HIS A CA 1
ATOM 1170 C C . HIS A 1 146 ? -0.119 8.931 1.512 1.00 86.94 146 HIS A C 1
ATOM 1172 O O . HIS A 1 146 ? -1.082 9.620 1.842 1.00 86.94 146 HIS A O 1
ATOM 1178 N N . ILE A 1 147 ? -0.259 7.858 0.723 1.00 89.06 147 ILE A N 1
ATOM 1179 C CA . ILE A 1 147 ? -1.568 7.399 0.240 1.00 89.06 147 ILE A CA 1
ATOM 1180 C C . ILE A 1 147 ? -2.494 7.134 1.431 1.00 89.06 147 ILE A C 1
ATOM 1182 O O . ILE A 1 147 ? -3.566 7.729 1.488 1.00 89.06 147 ILE A O 1
ATOM 1186 N N . ILE A 1 148 ? -2.067 6.322 2.402 1.00 88.38 148 ILE A N 1
ATOM 1187 C CA . ILE A 1 148 ? -2.823 5.957 3.610 1.00 88.38 148 ILE A CA 1
ATOM 1188 C C . ILE A 1 148 ? -3.308 7.209 4.351 1.00 88.38 148 ILE A C 1
ATOM 1190 O O . ILE A 1 148 ? -4.489 7.306 4.685 1.00 88.38 148 ILE A O 1
ATOM 1194 N N . MET A 1 149 ? -2.425 8.190 4.544 1.00 86.44 149 MET A N 1
ATOM 1195 C CA . MET A 1 149 ? -2.741 9.453 5.216 1.00 86.44 149 MET A CA 1
ATOM 1196 C C . MET A 1 149 ? -3.734 10.328 4.435 1.00 86.44 149 MET A C 1
ATOM 1198 O O . MET A 1 149 ? -4.474 11.113 5.029 1.00 86.44 149 MET A O 1
ATOM 1202 N N . GLU A 1 150 ? -3.774 10.215 3.108 1.00 88.00 150 GLU A N 1
ATOM 1203 C CA . GLU A 1 150 ? -4.651 11.021 2.260 1.00 88.00 150 GLU A CA 1
ATOM 1204 C C . GLU A 1 150 ? -5.997 10.378 1.928 1.00 88.00 150 GLU A C 1
ATOM 1206 O O . GLU A 1 150 ? -6.941 11.114 1.631 1.00 88.00 150 GLU A O 1
ATOM 1211 N N . LEU A 1 151 ? -6.124 9.046 1.993 1.00 87.56 151 LEU A N 1
ATOM 1212 C CA . LEU A 1 151 ? -7.364 8.317 1.676 1.00 87.56 151 LEU A CA 1
ATOM 1213 C C . LEU A 1 151 ? -8.583 8.912 2.401 1.00 87.56 151 LEU A C 1
ATOM 1215 O O . LEU A 1 151 ? -9.656 9.067 1.809 1.00 87.56 151 LEU A O 1
ATOM 1219 N N . GLY A 1 152 ? -8.389 9.337 3.652 1.00 83.00 152 GLY A N 1
ATOM 1220 C CA . GLY A 1 152 ? -9.440 9.924 4.473 1.00 83.00 152 GLY A CA 1
ATOM 1221 C C . GLY A 1 152 ? -10.057 11.203 3.899 1.00 83.00 152 GLY A C 1
ATOM 1222 O O . GLY A 1 152 ? -11.253 11.420 4.105 1.00 83.00 152 GLY A O 1
ATOM 1223 N N . LYS A 1 153 ? -9.291 11.996 3.132 1.00 85.62 153 LYS A N 1
ATOM 1224 C CA . LYS A 1 153 ? -9.765 13.215 2.445 1.00 85.62 153 LYS A CA 1
ATOM 1225 C C . LYS A 1 153 ? -10.794 12.897 1.359 1.00 85.62 153 LYS A C 1
ATOM 1227 O O . LYS A 1 153 ? -11.636 13.728 1.040 1.00 85.62 153 LYS A O 1
ATOM 1232 N N . TYR A 1 154 ? -10.730 11.691 0.798 1.00 85.88 154 TYR A N 1
ATOM 1233 C CA . TYR A 1 154 ? -11.598 11.238 -0.288 1.00 85.88 154 TYR A CA 1
ATOM 1234 C C . TYR A 1 154 ? -12.772 10.378 0.203 1.00 85.88 154 TYR A C 1
ATOM 1236 O O . TYR A 1 154 ? -13.437 9.718 -0.595 1.00 85.88 154 TYR A O 1
ATOM 1244 N N . GLY A 1 155 ? -13.041 10.379 1.515 1.00 84.75 155 GLY A N 1
ATOM 1245 C CA . GLY A 1 155 ? -14.106 9.580 2.122 1.00 84.75 155 GLY A CA 1
ATOM 1246 C C . GLY A 1 155 ? -13.800 8.081 2.159 1.00 84.75 155 GLY A C 1
ATOM 1247 O O . GLY A 1 155 ? -14.726 7.282 2.257 1.00 84.75 155 GLY A O 1
ATOM 1248 N N . ILE A 1 156 ? -12.531 7.682 2.065 1.00 88.19 156 ILE A N 1
ATOM 1249 C CA . ILE A 1 156 ? -12.110 6.280 2.144 1.00 88.19 156 ILE A CA 1
ATOM 1250 C C . ILE A 1 156 ? -11.556 6.039 3.544 1.00 88.19 156 ILE A C 1
ATOM 1252 O O . ILE A 1 156 ? -10.637 6.731 3.987 1.00 88.19 156 ILE A O 1
ATOM 1256 N N . ARG A 1 157 ? -12.121 5.065 4.255 1.00 88.12 157 ARG A N 1
ATOM 1257 C CA . ARG A 1 157 ? -11.656 4.662 5.585 1.00 88.12 157 ARG A CA 1
ATOM 1258 C C . ARG A 1 157 ? -10.825 3.396 5.450 1.00 88.12 157 ARG A C 1
ATOM 1260 O O . ARG A 1 157 ? -11.230 2.463 4.765 1.00 88.12 157 ARG A O 1
ATOM 1267 N N . LEU A 1 158 ? -9.665 3.378 6.090 1.00 90.44 158 LEU A N 1
ATOM 1268 C CA . LEU A 1 158 ? -8.770 2.229 6.098 1.00 90.44 158 LEU A CA 1
ATOM 1269 C C . LEU A 1 158 ? -8.799 1.590 7.486 1.00 90.44 158 LEU A C 1
ATOM 1271 O O . LEU A 1 158 ? -8.552 2.264 8.483 1.00 90.44 158 LEU A O 1
ATOM 1275 N N . VAL A 1 159 ? -9.088 0.296 7.538 1.00 91.62 159 VAL A N 1
ATOM 1276 C CA . VAL A 1 159 ? -8.982 -0.538 8.734 1.00 91.62 159 VAL A CA 1
ATOM 1277 C C . VAL A 1 159 ? -7.766 -1.432 8.549 1.00 91.62 159 VAL A C 1
ATOM 1279 O O . VAL A 1 159 ? -7.737 -2.283 7.662 1.00 91.62 159 VAL A O 1
ATOM 1282 N N . MET A 1 160 ? -6.745 -1.211 9.369 1.00 91.31 160 MET A N 1
ATOM 1283 C CA . MET A 1 160 ? -5.497 -1.968 9.331 1.00 91.31 160 MET A CA 1
ATOM 1284 C C . MET A 1 160 ? -5.494 -2.970 10.479 1.00 91.31 160 MET A C 1
ATOM 1286 O O . MET A 1 160 ? -5.503 -2.574 11.643 1.00 91.31 160 MET A O 1
ATOM 1290 N N . ILE A 1 161 ? -5.484 -4.257 10.150 1.00 90.44 161 ILE A N 1
ATOM 1291 C CA . ILE A 1 161 ? -5.405 -5.346 11.122 1.00 90.44 161 ILE A CA 1
ATOM 1292 C C . ILE A 1 161 ? -3.962 -5.830 11.118 1.00 90.44 161 ILE A C 1
ATOM 1294 O O . ILE A 1 161 ? -3.430 -6.206 10.077 1.00 90.44 161 ILE A O 1
ATOM 1298 N N . SER A 1 162 ? -3.296 -5.746 12.265 1.00 88.38 162 SER A N 1
ATOM 1299 C CA . SER A 1 162 ? -1.861 -5.986 12.354 1.00 88.38 162 SER A CA 1
ATOM 1300 C C . SER A 1 162 ? -1.476 -6.612 13.684 1.00 88.38 162 SER A C 1
ATOM 1302 O O . SER A 1 162 ? -2.019 -6.260 14.730 1.00 88.38 162 SER A O 1
ATOM 1304 N N . ASN A 1 163 ? -0.471 -7.485 13.630 1.00 83.88 163 ASN A N 1
ATOM 1305 C CA . ASN A 1 163 ? 0.187 -8.051 14.808 1.00 83.88 163 ASN A CA 1
ATOM 1306 C C . ASN A 1 163 ? 1.312 -7.154 15.356 1.00 83.88 163 ASN A C 1
ATOM 1308 O O . ASN A 1 163 ? 1.818 -7.398 16.447 1.00 83.88 163 ASN A O 1
ATOM 1312 N N . LYS A 1 164 ? 1.719 -6.125 14.602 1.00 79.81 164 LYS A N 1
ATOM 1313 C CA . LYS A 1 164 ? 2.746 -5.150 14.996 1.00 79.81 164 LYS A CA 1
ATOM 1314 C C . LYS A 1 164 ? 2.176 -3.746 15.114 1.00 79.81 164 LYS A C 1
ATOM 1316 O O . LYS A 1 164 ? 1.233 -3.391 14.401 1.00 79.81 164 LYS A O 1
ATOM 1321 N N . PHE A 1 165 ? 2.804 -2.930 15.951 1.00 78.19 165 PHE A N 1
ATOM 1322 C CA . PHE A 1 165 ? 2.467 -1.516 16.038 1.00 78.19 165 PHE A CA 1
ATOM 1323 C C . PHE A 1 165 ? 2.943 -0.758 14.801 1.00 78.19 165 PHE A C 1
ATOM 1325 O O . PHE A 1 165 ? 4.106 -0.890 14.416 1.00 78.19 165 PHE A O 1
ATOM 1332 N N . PRO A 1 166 ? 2.079 0.056 14.170 1.00 80.00 166 PRO A N 1
ATOM 1333 C CA . PRO A 1 166 ? 2.545 0.998 13.173 1.00 80.00 166 PRO A CA 1
ATOM 1334 C C . PRO A 1 166 ? 3.355 2.108 13.846 1.00 80.00 166 PRO A C 1
ATOM 1336 O O . PRO A 1 166 ? 3.199 2.408 15.032 1.00 80.00 166 PRO A O 1
ATOM 1339 N N . LYS A 1 167 ? 4.206 2.763 13.058 1.00 78.69 167 LYS A N 1
ATOM 1340 C CA . LYS A 1 167 ? 5.017 3.886 13.529 1.00 78.69 167 LYS A CA 1
ATOM 1341 C C . LYS A 1 167 ? 4.147 5.049 14.009 1.00 78.69 167 LYS A C 1
ATOM 1343 O O . LYS A 1 167 ? 3.075 5.316 13.465 1.00 78.69 167 LYS A O 1
ATOM 1348 N N . THR A 1 168 ? 4.677 5.820 14.958 1.00 79.00 168 THR A N 1
ATOM 1349 C CA . THR A 1 168 ? 3.986 6.941 15.616 1.00 79.00 168 THR A CA 1
ATOM 1350 C C . THR A 1 168 ? 3.384 7.960 14.646 1.00 79.00 168 THR A C 1
ATOM 1352 O O . THR A 1 168 ? 2.325 8.516 14.923 1.00 79.00 168 THR A O 1
ATOM 1355 N N . TYR A 1 169 ? 4.014 8.214 13.495 1.00 80.75 169 TYR A N 1
ATOM 1356 C CA . TYR A 1 169 ? 3.464 9.161 12.523 1.00 80.75 169 TYR A CA 1
ATOM 1357 C C . TYR A 1 169 ? 2.181 8.638 11.850 1.00 80.75 169 TYR A C 1
ATOM 1359 O O . TYR A 1 169 ? 1.258 9.424 11.691 1.00 80.75 169 TYR A O 1
ATOM 1367 N N . LEU A 1 170 ? 2.064 7.337 11.543 1.00 81.94 170 LEU A N 1
ATOM 1368 C CA . LEU A 1 170 ? 0.820 6.742 11.026 1.00 81.94 170 LEU A CA 1
ATOM 1369 C C . LEU A 1 170 ? -0.270 6.713 12.103 1.00 81.94 170 LEU A C 1
ATOM 1371 O O . LEU A 1 170 ? -1.431 7.000 11.816 1.00 81.94 170 LEU A O 1
ATOM 1375 N N . LEU A 1 171 ? 0.109 6.426 13.355 1.00 82.19 171 LEU A N 1
ATOM 1376 C CA . LEU A 1 171 ? -0.819 6.420 14.491 1.00 82.19 171 LEU A CA 1
ATOM 1377 C C . LEU A 1 171 ? -1.515 7.772 14.688 1.00 82.19 171 LEU A C 1
ATOM 1379 O O . LEU A 1 171 ? -2.703 7.798 14.987 1.00 82.19 171 LEU A O 1
ATOM 1383 N N . LYS A 1 172 ? -0.821 8.894 14.448 1.00 81.38 172 LYS A N 1
ATOM 1384 C CA . LYS A 1 172 ? -1.415 10.245 14.521 1.00 81.38 172 LYS A CA 1
ATOM 1385 C C . LYS A 1 172 ? -2.561 10.471 13.531 1.00 81.38 172 LYS A C 1
ATOM 1387 O O . LYS A 1 172 ? -3.364 11.374 13.739 1.00 81.38 172 LYS A O 1
ATOM 1392 N N . HIS A 1 173 ? -2.625 9.682 12.461 1.00 81.56 173 HIS A N 1
ATOM 1393 C CA . HIS A 1 173 ? -3.687 9.751 11.458 1.00 81.56 173 HIS A CA 1
ATOM 1394 C C . HIS A 1 173 ? -4.791 8.708 11.684 1.00 81.56 173 HIS A C 1
ATOM 1396 O O . HIS A 1 173 ? -5.760 8.673 10.927 1.00 81.56 173 HIS A O 1
ATOM 1402 N N . CYS A 1 174 ? -4.678 7.878 12.725 1.00 83.44 174 CYS A N 1
ATOM 1403 C CA . CYS A 1 174 ? -5.709 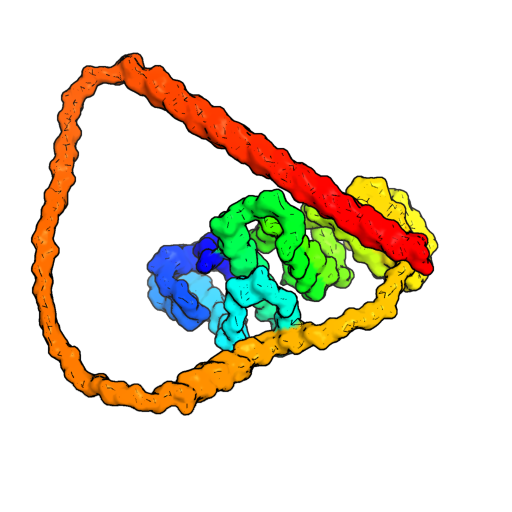6.920 13.105 1.00 83.44 174 CYS A CA 1
ATOM 1404 C C . CYS A 1 174 ? -6.735 7.599 14.023 1.00 83.44 174 CYS A C 1
ATOM 1406 O O . CYS A 1 174 ? -6.391 8.083 15.096 1.00 83.44 174 CYS A O 1
ATOM 1408 N N . SER A 1 175 ? -8.008 7.604 13.624 1.00 82.44 175 SER A N 1
ATOM 1409 C CA . SER A 1 175 ? -9.111 8.126 14.451 1.00 82.44 175 SER A CA 1
ATOM 1410 C C . SER A 1 175 ? -9.602 7.129 15.505 1.00 82.44 175 SER A C 1
ATOM 1412 O O . SER A 1 175 ? -10.290 7.502 16.452 1.00 82.44 175 SER A O 1
ATOM 1414 N N . LEU A 1 176 ? -9.298 5.847 15.308 1.00 84.12 176 LEU A N 1
ATOM 1415 C CA . LEU A 1 176 ? -9.735 4.739 16.142 1.00 84.12 176 LEU A CA 1
ATOM 1416 C C . LEU A 1 176 ? -8.620 3.700 16.188 1.00 84.12 176 LEU A C 1
ATOM 1418 O O . LEU A 1 176 ? -8.138 3.270 15.139 1.00 84.12 176 LEU A O 1
ATOM 1422 N N . ILE A 1 177 ? -8.236 3.278 17.388 1.00 84.06 177 ILE A N 1
ATOM 1423 C CA . ILE A 1 177 ? -7.277 2.194 17.585 1.00 84.06 177 ILE A CA 1
ATOM 1424 C C . ILE A 1 177 ? -7.909 1.160 18.509 1.00 84.06 177 ILE A C 1
ATOM 1426 O O . ILE A 1 177 ? -8.424 1.502 19.573 1.00 84.06 177 ILE A O 1
ATOM 1430 N N . ILE A 1 178 ? -7.888 -0.102 18.085 1.00 83.69 178 ILE A N 1
ATOM 1431 C CA . ILE A 1 178 ? -8.451 -1.219 18.840 1.00 83.69 178 ILE A CA 1
ATOM 1432 C C . ILE A 1 178 ? -7.330 -2.193 19.165 1.00 83.69 178 ILE A C 1
ATOM 1434 O O . ILE A 1 178 ? -6.631 -2.674 18.275 1.00 83.69 178 ILE A O 1
ATOM 1438 N N . PHE A 1 179 ? -7.189 -2.505 20.445 1.00 78.12 179 PHE A N 1
ATOM 1439 C CA . PHE A 1 179 ? -6.178 -3.414 20.947 1.00 78.12 179 PHE A CA 1
ATOM 1440 C C . PHE A 1 179 ? -6.812 -4.682 21.491 1.00 78.12 179 PHE A C 1
ATOM 1442 O O . PHE A 1 179 ? -7.700 -4.635 22.345 1.00 78.12 179 PHE A O 1
ATOM 1449 N N . LYS A 1 180 ? -6.285 -5.821 21.043 1.00 71.81 180 LYS A N 1
ATOM 1450 C CA . LYS A 1 180 ? -6.441 -7.085 21.756 1.00 71.81 180 LYS A CA 1
ATOM 1451 C C . LYS A 1 180 ? -5.384 -7.152 22.858 1.00 71.81 180 LYS A C 1
ATOM 1453 O O . LYS A 1 180 ? -4.255 -6.708 22.665 1.00 71.81 180 LYS A O 1
ATOM 1458 N N . MET A 1 181 ? -5.754 -7.676 24.022 1.00 60.03 181 MET A N 1
ATOM 1459 C CA . MET A 1 181 ? -4.854 -7.737 25.170 1.00 60.03 181 MET A CA 1
ATOM 1460 C C . MET A 1 181 ? -3.592 -8.568 24.911 1.00 60.03 181 MET A C 1
ATOM 1462 O O . MET A 1 181 ? -3.676 -9.661 24.350 1.00 60.03 181 MET A O 1
ATOM 1466 N N . ARG A 1 182 ? -2.469 -8.064 25.450 1.00 59.47 182 ARG A N 1
ATOM 1467 C CA . ARG A 1 182 ? -1.061 -8.493 25.284 1.00 59.47 182 ARG A CA 1
ATOM 1468 C C . ARG A 1 182 ? -0.389 -7.914 24.055 1.00 59.47 182 ARG A C 1
ATOM 1470 O O . ARG A 1 182 ? -0.143 -8.588 23.061 1.00 59.47 182 ARG A O 1
ATOM 1477 N N . ILE A 1 183 ? -0.064 -6.642 24.184 1.00 58.91 183 ILE A N 1
ATOM 1478 C CA . ILE A 1 183 ? 0.782 -5.945 23.241 1.00 58.91 183 ILE A CA 1
ATOM 1479 C C . ILE A 1 183 ? 2.130 -5.750 23.906 1.00 58.91 183 ILE A C 1
ATOM 1481 O O . ILE A 1 183 ? 2.220 -5.129 24.965 1.00 58.91 183 ILE A O 1
ATOM 1485 N N . GLU A 1 184 ? 3.165 -6.273 23.268 1.00 60.75 184 GLU A N 1
ATOM 1486 C CA . GLU A 1 184 ? 4.526 -5.837 23.530 1.00 60.75 184 GLU A CA 1
ATOM 1487 C C . GLU A 1 184 ? 4.734 -4.549 22.739 1.00 60.75 184 GLU A C 1
ATOM 1489 O O . GLU A 1 184 ? 4.674 -4.532 21.508 1.00 60.75 184 GLU A O 1
ATOM 1494 N N . PHE A 1 185 ? 4.887 -3.443 23.460 1.00 63.53 185 PHE A N 1
ATOM 1495 C CA . PHE A 1 185 ? 5.255 -2.183 22.840 1.00 63.53 185 PHE A CA 1
ATOM 1496 C C . PHE A 1 185 ? 6.743 -2.222 22.530 1.00 63.53 185 PHE A C 1
ATOM 1498 O O . PHE A 1 185 ? 7.556 -2.377 23.436 1.00 63.53 185 PHE A O 1
ATOM 1505 N N . GLU A 1 186 ? 7.089 -2.076 21.255 1.00 62.16 186 GLU A N 1
ATOM 1506 C CA . GLU A 1 186 ? 8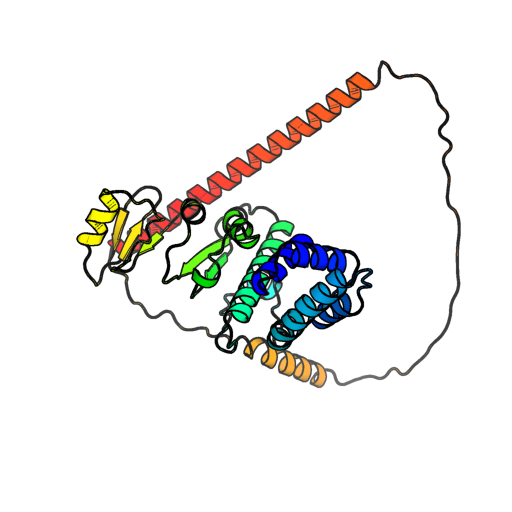.461 -1.758 20.872 1.00 62.16 186 GLU A CA 1
ATOM 1507 C C . GLU A 1 186 ? 8.806 -0.341 21.375 1.00 62.16 186 GLU A C 1
ATOM 1509 O O . GLU A 1 186 ? 7.939 0.541 21.418 1.00 62.16 186 GLU A O 1
ATOM 1514 N N . ASP A 1 187 ? 10.072 -0.115 21.739 1.00 54.69 187 ASP A N 1
ATOM 1515 C CA . ASP A 1 187 ? 10.561 1.111 22.399 1.00 54.69 187 ASP A CA 1
ATOM 1516 C C . ASP A 1 187 ? 10.272 2.418 21.625 1.00 54.69 187 ASP A C 1
ATOM 1518 O O . ASP A 1 187 ? 10.343 3.514 22.184 1.00 54.69 187 ASP A O 1
ATOM 1522 N N . GLU A 1 188 ? 9.918 2.331 20.340 1.00 59.66 188 GLU A N 1
ATOM 1523 C CA . GLU A 1 188 ? 9.634 3.480 19.472 1.00 59.66 188 GLU A CA 1
ATOM 1524 C C . GLU A 1 188 ? 8.227 4.093 19.656 1.00 59.66 188 GLU A C 1
ATOM 1526 O O . GLU A 1 188 ? 7.957 5.182 19.131 1.00 59.66 188 GLU A O 1
ATOM 1531 N N . VAL A 1 189 ? 7.315 3.436 20.386 1.00 65.25 189 VAL A N 1
ATOM 1532 C CA . VAL A 1 189 ? 5.930 3.911 20.559 1.00 65.25 189 VAL A CA 1
ATOM 1533 C C . VAL A 1 189 ? 5.752 4.589 21.919 1.00 65.25 189 VAL A C 1
ATOM 1535 O O . VAL A 1 189 ? 5.694 3.948 22.968 1.00 65.25 189 VAL A O 1
ATOM 1538 N N . SER A 1 190 ? 5.616 5.917 21.906 1.00 68.44 190 SER A N 1
ATOM 1539 C CA . SER A 1 190 ? 5.308 6.691 23.113 1.00 68.44 190 SER A CA 1
ATOM 1540 C C . SER A 1 190 ? 3.823 6.581 23.455 1.00 68.44 190 SER A C 1
ATOM 1542 O O . SER A 1 190 ? 2.961 6.893 22.633 1.00 68.44 190 SER A O 1
ATOM 1544 N N . ILE A 1 191 ? 3.528 6.131 24.674 1.00 74.44 191 ILE A N 1
ATOM 1545 C CA . ILE A 1 191 ? 2.169 5.881 25.157 1.00 74.44 191 ILE A CA 1
ATOM 1546 C C . ILE A 1 191 ? 1.996 6.522 26.524 1.00 74.44 191 ILE A C 1
ATOM 1548 O O . ILE A 1 191 ? 2.916 6.493 27.340 1.00 74.44 191 ILE A O 1
ATOM 1552 N N . SER A 1 192 ? 0.811 7.083 26.776 1.00 79.50 192 SER A N 1
ATOM 1553 C CA . SER A 1 192 ? 0.480 7.673 28.069 1.00 79.50 192 SER A CA 1
ATOM 1554 C C . SER A 1 192 ? 0.449 6.622 29.183 1.00 79.50 192 SER A C 1
ATOM 1556 O O . SER A 1 192 ? 0.024 5.479 28.991 1.00 79.50 192 SER A O 1
ATOM 1558 N N . ASP A 1 193 ? 0.837 7.028 30.392 1.00 79.19 193 ASP A N 1
ATOM 1559 C CA . ASP A 1 193 ? 0.763 6.160 31.574 1.00 79.19 193 ASP A CA 1
ATOM 1560 C C . ASP A 1 193 ? -0.675 5.724 31.891 1.00 79.19 193 ASP A C 1
ATOM 1562 O O . ASP A 1 193 ? -0.901 4.657 32.461 1.00 79.19 193 ASP A O 1
ATOM 1566 N N . GLU A 1 194 ? -1.665 6.524 31.492 1.00 81.62 194 GLU A N 1
ATOM 1567 C CA . GLU A 1 194 ? -3.080 6.172 31.590 1.00 81.62 194 GLU A CA 1
ATOM 1568 C C . GLU A 1 194 ? -3.426 4.956 30.722 1.00 81.62 194 GLU A C 1
ATOM 1570 O O . GLU A 1 194 ? -4.001 3.992 31.231 1.00 81.62 194 GLU A O 1
ATOM 1575 N N . LEU A 1 195 ? -3.016 4.949 29.446 1.00 80.50 195 LEU A N 1
ATOM 1576 C CA . LEU A 1 195 ? -3.266 3.815 28.556 1.00 80.50 195 LEU A CA 1
ATOM 1577 C C . LEU A 1 195 ? -2.532 2.560 29.046 1.00 80.50 195 LEU A C 1
ATOM 1579 O O . LEU A 1 195 ? -3.116 1.479 29.041 1.00 80.50 195 LEU A O 1
ATOM 1583 N N . ARG A 1 196 ? -1.299 2.701 29.555 1.00 79.88 196 ARG A N 1
ATOM 1584 C CA . ARG A 1 196 ? -0.550 1.585 30.166 1.00 79.88 196 ARG A CA 1
ATOM 1585 C C . ARG A 1 196 ? -1.321 0.944 31.321 1.00 79.88 196 ARG A C 1
ATOM 1587 O O . ARG A 1 196 ? -1.519 -0.268 31.323 1.00 79.88 196 ARG A O 1
ATOM 1594 N N . ARG A 1 197 ? -1.845 1.753 32.248 1.00 81.69 197 ARG A N 1
ATOM 1595 C CA . ARG A 1 197 ? -2.652 1.261 33.381 1.00 81.69 197 ARG A CA 1
ATOM 1596 C C . ARG A 1 197 ? -3.938 0.567 32.938 1.00 81.69 197 ARG A C 1
ATOM 1598 O O . ARG A 1 197 ? -4.371 -0.374 33.597 1.00 81.69 197 ARG A O 1
ATOM 1605 N N . ILE A 1 198 ? -4.580 1.047 31.872 1.00 82.00 198 ILE A N 1
ATOM 1606 C CA . ILE A 1 198 ? -5.798 0.426 31.330 1.00 82.00 198 ILE A CA 1
ATOM 1607 C C . ILE A 1 198 ? -5.462 -0.922 30.684 1.00 82.00 198 ILE A C 1
ATOM 1609 O O . ILE A 1 198 ? -6.180 -1.894 30.910 1.00 82.00 198 ILE A O 1
ATOM 1613 N N . ILE A 1 199 ? -4.345 -1.010 29.958 1.00 79.75 199 ILE A N 1
ATOM 1614 C CA . ILE A 1 199 ? -3.864 -2.259 29.353 1.00 79.75 199 ILE A CA 1
ATOM 1615 C C . ILE A 1 199 ? -3.554 -3.320 30.408 1.00 79.75 199 ILE A C 1
ATOM 1617 O O . ILE A 1 199 ? -3.950 -4.471 30.242 1.00 79.75 199 ILE A O 1
ATOM 1621 N N . GLU A 1 200 ? -2.900 -2.937 31.505 1.00 79.06 200 GLU A N 1
ATOM 1622 C CA . GLU A 1 200 ? -2.586 -3.849 32.614 1.00 79.06 200 GLU A CA 1
ATOM 1623 C C . GLU A 1 200 ? -3.834 -4.373 33.343 1.00 79.06 200 GLU A C 1
ATOM 1625 O O . GLU A 1 200 ? -3.798 -5.458 33.922 1.00 79.06 200 GLU A O 1
ATOM 1630 N N . LYS A 1 201 ? -4.936 -3.610 33.333 1.00 81.00 201 LYS A N 1
ATOM 1631 C CA . LYS A 1 201 ? -6.176 -3.932 34.061 1.00 81.00 201 LYS A CA 1
ATOM 1632 C C . LYS A 1 201 ? -7.259 -4.603 33.221 1.00 81.00 201 LYS A C 1
ATOM 1634 O O . LYS A 1 201 ? -8.227 -5.096 33.800 1.00 81.00 201 LYS A O 1
ATOM 1639 N N . ALA A 1 202 ? -7.147 -4.570 31.897 1.00 76.88 202 ALA A N 1
ATOM 1640 C CA . ALA A 1 202 ? -8.150 -5.143 31.007 1.00 76.88 202 ALA A CA 1
ATOM 1641 C C . ALA A 1 202 ? -8.283 -6.667 31.220 1.00 76.88 202 ALA A C 1
ATOM 1643 O O . ALA A 1 202 ? -7.352 -7.327 31.692 1.00 76.88 202 ALA A O 1
ATOM 1644 N N . ARG A 1 203 ? -9.447 -7.240 30.890 1.00 77.44 203 ARG A N 1
ATOM 1645 C CA . ARG A 1 203 ? -9.687 -8.698 30.935 1.00 77.44 203 ARG A CA 1
ATOM 1646 C C . ARG A 1 203 ? -9.496 -9.345 29.560 1.00 77.44 203 ARG A C 1
ATOM 1648 O O . ARG A 1 203 ? -9.731 -8.709 28.543 1.00 77.44 203 ARG A O 1
ATOM 1655 N N . ASN A 1 204 ? -9.101 -10.623 29.507 1.00 74.44 204 ASN A N 1
ATOM 1656 C CA . ASN A 1 204 ? -8.756 -11.317 28.247 1.00 74.44 204 ASN A CA 1
ATOM 1657 C C . ASN A 1 204 ? -9.882 -11.342 27.188 1.00 74.44 204 ASN A C 1
ATOM 1659 O O . ASN A 1 204 ? -9.611 -11.586 26.013 1.00 74.44 204 ASN A O 1
ATOM 1663 N N . ASP A 1 205 ? -11.132 -11.157 27.607 1.00 76.06 205 ASP A N 1
ATOM 1664 C CA . ASP A 1 205 ? -12.337 -11.079 26.778 1.00 76.06 205 ASP A CA 1
ATOM 1665 C C . ASP A 1 205 ? -12.696 -9.645 26.346 1.00 76.06 205 ASP A C 1
ATOM 1667 O O . ASP A 1 205 ? -13.642 -9.444 25.585 1.00 76.06 205 ASP A O 1
ATOM 1671 N N . GLU A 1 206 ? -11.942 -8.647 26.801 1.00 79.88 206 GLU A N 1
ATOM 1672 C CA . GLU A 1 206 ? -12.119 -7.238 26.474 1.00 79.88 206 GLU A CA 1
ATOM 1673 C C . GLU A 1 206 ? -11.115 -6.777 25.413 1.00 79.88 206 GLU A C 1
ATOM 1675 O O . GLU A 1 206 ? -9.998 -7.285 25.277 1.00 79.88 206 GLU A O 1
ATOM 1680 N N . VAL A 1 207 ? -11.523 -5.760 24.660 1.00 83.69 207 VAL A N 1
ATOM 1681 C CA . VAL A 1 207 ? -10.651 -4.995 23.774 1.00 83.69 207 VAL A CA 1
ATOM 1682 C C . VAL A 1 207 ? -10.622 -3.546 24.230 1.00 83.69 207 VAL A C 1
ATOM 1684 O O . VAL A 1 207 ? -11.628 -2.995 24.685 1.00 83.69 207 VAL A O 1
ATOM 1687 N N . ILE A 1 208 ? -9.451 -2.929 24.115 1.00 83.56 208 ILE A N 1
ATOM 1688 C CA . ILE A 1 208 ? -9.256 -1.525 24.475 1.00 83.56 208 ILE A CA 1
ATOM 1689 C C . ILE A 1 208 ? -9.448 -0.703 23.215 1.00 83.56 208 ILE A C 1
ATOM 1691 O O . ILE A 1 208 ? -8.832 -0.978 22.188 1.00 83.56 208 ILE A O 1
ATOM 1695 N N . VAL A 1 209 ? -10.309 0.298 23.305 1.00 85.44 209 VAL A N 1
ATOM 1696 C CA . VAL A 1 209 ? -10.657 1.198 22.216 1.00 85.44 209 VAL A CA 1
ATOM 1697 C C . VAL A 1 209 ? -10.162 2.585 22.576 1.00 85.44 209 VAL A C 1
ATOM 1699 O O . VAL A 1 209 ? -10.603 3.176 23.562 1.00 85.44 209 VAL A O 1
ATOM 1702 N N . VAL A 1 210 ? -9.243 3.094 21.766 1.00 84.56 210 VAL A N 1
ATOM 1703 C CA . VAL A 1 210 ? -8.707 4.448 21.869 1.00 84.56 210 VAL A CA 1
ATOM 1704 C C . VAL A 1 210 ? -9.298 5.283 20.744 1.00 84.56 210 VAL A C 1
ATOM 1706 O O . VAL A 1 210 ? -9.180 4.935 19.568 1.00 84.56 210 VAL A O 1
ATOM 1709 N N . THR A 1 211 ? -9.937 6.381 21.125 1.00 83.94 211 THR A N 1
ATOM 1710 C CA . THR A 1 211 ? -10.444 7.420 20.222 1.00 83.94 211 THR A CA 1
ATOM 1711 C C . THR A 1 211 ? -9.708 8.734 20.480 1.00 83.94 211 THR A C 1
ATOM 1713 O O . THR A 1 211 ? -8.879 8.825 21.385 1.00 83.94 211 THR A O 1
ATOM 1716 N N . ASP A 1 212 ? -10.033 9.771 19.714 1.00 76.56 212 ASP A N 1
ATOM 1717 C CA . ASP A 1 212 ? -9.558 11.142 19.924 1.00 76.56 212 ASP A CA 1
ATOM 1718 C C . ASP A 1 212 ? -9.931 11.724 21.303 1.00 76.56 212 ASP A C 1
ATOM 1720 O O . ASP A 1 212 ? -9.273 12.648 21.780 1.00 76.56 212 ASP A O 1
ATOM 1724 N N . ARG A 1 213 ? -10.980 11.197 21.949 1.00 76.62 213 ARG A N 1
ATOM 1725 C CA . ARG A 1 213 ? -11.577 11.772 23.170 1.00 76.62 213 ARG A CA 1
ATOM 1726 C C . ARG A 1 213 ? -11.507 10.878 24.391 1.00 76.62 213 ARG A C 1
ATOM 1728 O O . ARG A 1 213 ? -11.434 11.386 25.505 1.00 76.62 213 ARG A O 1
ATOM 1735 N N . GLU A 1 214 ? -11.608 9.570 24.195 1.00 83.38 214 GLU A N 1
ATOM 1736 C CA . GLU A 1 214 ? -11.718 8.615 25.292 1.00 83.38 214 GLU A CA 1
ATOM 1737 C C . GLU A 1 214 ? -10.956 7.319 25.021 1.00 83.38 214 GLU A C 1
ATOM 1739 O O . GLU A 1 214 ? -10.857 6.844 23.884 1.00 83.38 214 GLU A O 1
ATOM 1744 N N . ILE A 1 215 ? -10.464 6.732 26.113 1.00 83.81 215 ILE A N 1
ATOM 1745 C CA . ILE A 1 215 ? -9.987 5.355 26.179 1.00 83.81 215 ILE A CA 1
ATOM 1746 C C . ILE A 1 215 ? -11.064 4.557 26.910 1.00 83.81 215 ILE A C 1
ATOM 1748 O O . ILE A 1 215 ? -11.443 4.892 28.032 1.00 83.81 215 ILE A O 1
ATOM 1752 N N . SER A 1 216 ? -11.568 3.502 26.280 1.00 84.00 216 SER A N 1
ATOM 1753 C CA . SER A 1 216 ? -12.605 2.646 26.856 1.00 84.00 216 SER A CA 1
ATOM 1754 C C . SER A 1 216 ? -12.280 1.171 26.659 1.00 84.00 216 SER A C 1
ATOM 1756 O O . SER A 1 216 ? -11.531 0.802 25.758 1.00 84.00 216 SER A O 1
ATOM 1758 N N . THR A 1 217 ? -12.839 0.314 27.509 1.00 81.75 217 THR A N 1
ATOM 1759 C CA . THR A 1 217 ? -12.820 -1.138 27.327 1.00 81.75 217 THR A CA 1
ATOM 1760 C C . THR A 1 217 ? -14.201 -1.599 26.880 1.00 81.75 217 THR A C 1
ATOM 1762 O O . THR A 1 217 ? -15.220 -1.146 27.408 1.00 81.75 217 THR A O 1
ATOM 1765 N N . ILE A 1 218 ? -14.251 -2.477 25.880 1.00 82.81 218 ILE A N 1
ATOM 1766 C CA . ILE A 1 218 ? -15.497 -3.084 25.402 1.00 82.81 218 ILE A CA 1
ATOM 1767 C C . ILE A 1 218 ? -15.333 -4.598 25.293 1.00 82.81 218 ILE A C 1
ATOM 1769 O O . ILE A 1 218 ? -14.256 -5.092 24.968 1.00 82.81 218 ILE A O 1
ATOM 1773 N N . THR A 1 219 ? -16.417 -5.339 25.499 1.00 79.12 219 THR A N 1
ATOM 1774 C CA . THR A 1 219 ? -16.481 -6.769 25.179 1.00 79.12 219 THR A CA 1
ATOM 1775 C C . THR A 1 219 ? -17.080 -6.914 23.773 1.00 79.12 219 THR A C 1
ATOM 1777 O O . THR A 1 219 ? -18.246 -6.561 23.572 1.00 79.12 219 THR A O 1
ATOM 1780 N N . PRO A 1 220 ? -16.316 -7.364 22.761 1.00 71.88 220 PRO A N 1
ATOM 1781 C CA . PRO A 1 220 ? -16.808 -7.432 21.390 1.00 71.88 220 PRO A CA 1
ATOM 1782 C C . PRO A 1 220 ? -17.894 -8.507 21.237 1.00 71.88 220 PRO A C 1
ATOM 1784 O O . PRO A 1 220 ? -17.749 -9.644 21.683 1.00 71.88 220 PRO A O 1
ATOM 1787 N N . SER A 1 221 ? -18.986 -8.164 20.550 1.00 64.62 221 SER A N 1
ATOM 1788 C CA . SER A 1 221 ? -20.042 -9.122 20.213 1.00 64.62 221 SER A CA 1
ATOM 1789 C C . SER A 1 221 ? -19.611 -9.975 19.016 1.00 64.62 221 SER A C 1
ATOM 1791 O O . SER A 1 221 ? -19.594 -9.502 17.880 1.00 64.62 221 SER A O 1
ATOM 1793 N N . LEU A 1 222 ? -19.279 -11.245 19.260 1.00 56.72 222 LEU A N 1
ATOM 1794 C CA . LEU A 1 222 ? -18.986 -12.235 18.219 1.00 56.72 222 LEU A CA 1
ATOM 1795 C C . LEU A 1 222 ? -20.286 -12.675 17.528 1.00 56.72 222 LEU A C 1
ATOM 1797 O O . LEU A 1 222 ? -20.822 -13.747 17.803 1.00 56.72 222 LEU A O 1
ATOM 1801 N N . LYS A 1 223 ? -20.826 -11.844 16.633 1.00 48.16 223 LYS A N 1
ATOM 1802 C CA . LYS A 1 223 ? -21.840 -12.301 15.675 1.00 48.16 223 LYS A CA 1
ATOM 1803 C C . LYS A 1 223 ? -21.152 -12.743 14.382 1.00 48.16 223 LYS A C 1
ATOM 1805 O O . LYS A 1 223 ? -20.377 -11.961 13.834 1.00 48.16 223 LYS A O 1
ATOM 1810 N N . PRO A 1 224 ? -21.419 -13.959 13.872 1.00 42.78 224 PRO A N 1
ATOM 1811 C CA . PRO A 1 224 ? -20.860 -14.391 12.600 1.00 42.78 224 PRO A CA 1
ATOM 1812 C C . PRO A 1 224 ? -21.401 -13.495 11.480 1.00 42.78 224 PRO A C 1
ATOM 1814 O O . PRO A 1 224 ? -22.611 -13.409 11.271 1.00 42.78 224 PRO A O 1
ATOM 1817 N N . ILE A 1 225 ? -20.501 -12.809 10.778 1.00 47.47 225 ILE A N 1
ATOM 1818 C CA . ILE A 1 225 ? -20.831 -12.067 9.560 1.00 47.47 225 ILE A CA 1
ATOM 1819 C C . ILE A 1 225 ? -20.981 -13.104 8.430 1.00 47.47 225 ILE A C 1
ATOM 1821 O O . ILE A 1 225 ? -20.110 -13.970 8.295 1.00 47.47 225 ILE A O 1
ATOM 1825 N N . PRO A 1 226 ? -22.067 -13.078 7.635 1.00 38.22 226 PRO A N 1
ATOM 1826 C CA . PRO A 1 226 ? -22.223 -13.988 6.506 1.00 38.22 226 PRO A CA 1
ATOM 1827 C C . PRO A 1 226 ? -21.089 -13.772 5.495 1.00 38.22 226 PRO A C 1
ATOM 1829 O O . PRO A 1 226 ? -20.839 -12.659 5.038 1.00 38.22 226 PRO A O 1
ATOM 1832 N N . LYS A 1 227 ? -20.380 -14.853 5.167 1.00 37.72 227 LYS A N 1
ATOM 1833 C CA . LYS A 1 227 ? -19.251 -14.852 4.235 1.00 37.72 227 LYS A CA 1
ATOM 1834 C C . LYS A 1 227 ? -19.759 -14.694 2.797 1.00 37.72 227 LYS A C 1
ATOM 1836 O O . LYS A 1 227 ? -20.203 -15.674 2.207 1.00 37.72 227 LYS A O 1
ATOM 1841 N N . LEU A 1 228 ? -19.646 -13.504 2.205 1.00 40.53 228 LEU A N 1
ATOM 1842 C CA . LEU A 1 228 ? -19.418 -13.415 0.760 1.00 40.53 228 LEU A CA 1
ATOM 1843 C C . LEU A 1 228 ? -17.909 -13.568 0.550 1.00 40.53 228 LEU A C 1
ATOM 1845 O O . LEU A 1 228 ? -17.126 -12.722 0.970 1.00 40.53 228 LEU A O 1
ATOM 1849 N N . HIS A 1 229 ? -17.486 -14.696 -0.009 1.00 40.00 229 HIS A N 1
ATOM 1850 C CA . HIS A 1 229 ? -16.105 -14.912 -0.438 1.00 40.00 229 HIS A CA 1
ATOM 1851 C C . HIS A 1 229 ? -16.097 -14.881 -1.961 1.00 40.00 229 HIS A C 1
ATOM 1853 O O . HIS A 1 229 ? -16.845 -15.619 -2.596 1.00 40.00 229 HIS A O 1
ATOM 1859 N N . ILE A 1 230 ? -15.279 -14.004 -2.531 1.00 43.16 230 ILE A N 1
ATOM 1860 C CA . ILE A 1 230 ? -14.911 -14.052 -3.943 1.00 43.16 230 ILE A CA 1
ATOM 1861 C C . ILE A 1 230 ? -13.417 -14.346 -3.925 1.00 43.16 230 ILE A C 1
ATOM 1863 O O . ILE A 1 230 ? -12.650 -13.568 -3.362 1.00 43.16 230 ILE A O 1
ATOM 1867 N N . ASN A 1 231 ? -13.005 -15.496 -4.453 1.00 43.91 231 ASN A N 1
ATOM 1868 C CA . ASN A 1 231 ? -11.586 -15.778 -4.619 1.00 43.91 231 ASN A CA 1
ATOM 1869 C C . ASN A 1 231 ? -11.027 -14.819 -5.687 1.00 43.91 231 ASN A C 1
ATOM 1871 O O . ASN A 1 231 ? -11.717 -14.514 -6.662 1.00 43.91 231 ASN A O 1
ATOM 1875 N N . TYR A 1 232 ? -9.780 -14.360 -5.554 1.00 44.03 232 TYR A N 1
ATOM 1876 C CA . TYR A 1 232 ? -9.115 -13.563 -6.593 1.00 44.03 232 TYR A CA 1
ATOM 1877 C C . TYR A 1 232 ? -9.152 -14.257 -7.972 1.00 44.03 232 TYR A C 1
ATOM 1879 O O . TYR A 1 232 ? -9.233 -13.587 -9.001 1.00 44.03 232 TYR A O 1
ATOM 1887 N N . ARG A 1 233 ? -9.202 -15.599 -7.996 1.00 39.41 233 ARG A N 1
ATOM 1888 C CA . ARG A 1 233 ? -9.415 -16.397 -9.216 1.00 39.41 233 ARG A CA 1
ATOM 1889 C C . ARG A 1 233 ? -10.854 -16.406 -9.744 1.00 39.41 233 ARG A C 1
ATOM 1891 O O . ARG A 1 233 ? -11.041 -16.499 -10.953 1.00 39.41 233 ARG A O 1
ATOM 1898 N N . ASP A 1 234 ? -11.868 -16.264 -8.893 1.00 41.53 234 ASP A N 1
ATOM 1899 C CA . ASP A 1 234 ? -13.284 -16.378 -9.295 1.00 41.53 234 ASP A CA 1
ATOM 1900 C C . ASP A 1 234 ? -13.771 -15.171 -10.112 1.00 41.53 234 ASP A C 1
ATOM 1902 O O . ASP A 1 234 ? -14.792 -15.237 -10.800 1.00 41.53 234 ASP A O 1
ATOM 1906 N N . VAL A 1 235 ? -13.018 -14.066 -10.087 1.00 45.31 235 VAL A N 1
ATOM 1907 C CA . VAL A 1 235 ? -13.234 -12.925 -10.989 1.00 45.31 235 VAL A CA 1
ATOM 1908 C C . VAL A 1 235 ? -12.921 -13.310 -12.447 1.00 45.31 235 VAL A C 1
ATOM 1910 O O . VAL A 1 235 ? -13.508 -12.735 -13.363 1.00 45.31 235 VAL A O 1
ATOM 1913 N N . CYS A 1 236 ? -12.079 -14.328 -12.677 1.00 40.22 236 CYS A N 1
ATOM 1914 C CA . CYS A 1 236 ? -11.705 -14.793 -14.015 1.00 40.22 236 CYS A CA 1
ATOM 1915 C C . CYS A 1 236 ? -12.697 -15.802 -14.624 1.00 40.22 236 CYS A C 1
ATOM 1917 O O . CYS A 1 236 ? -12.905 -15.776 -15.837 1.00 40.22 236 CYS A O 1
ATOM 1919 N N . GLU A 1 237 ? -13.349 -16.666 -13.838 1.00 35.62 237 GLU A N 1
ATOM 1920 C CA . GLU A 1 237 ? -14.227 -17.703 -14.416 1.00 35.62 237 GLU A CA 1
ATOM 1921 C C . GLU A 1 237 ? -15.599 -17.173 -14.853 1.00 35.62 237 GLU A C 1
ATOM 1923 O O . GLU A 1 237 ? -16.124 -17.618 -15.878 1.00 35.62 237 GLU A O 1
ATOM 1928 N N . ARG A 1 238 ? -16.158 -16.162 -14.170 1.00 34.78 238 ARG A N 1
ATOM 1929 C CA . ARG A 1 238 ? -17.428 -15.555 -14.614 1.00 34.78 238 ARG A CA 1
ATOM 1930 C C . ARG A 1 238 ? -17.286 -14.757 -15.910 1.00 34.78 238 ARG A C 1
ATOM 1932 O O . ARG A 1 238 ? -18.208 -14.757 -16.715 1.00 34.78 238 ARG A O 1
ATOM 1939 N N . GLU A 1 239 ? -16.131 -14.145 -16.175 1.00 37.78 239 GLU A N 1
ATOM 1940 C CA . GLU A 1 239 ? -15.929 -13.385 -17.418 1.00 37.78 239 GLU A CA 1
ATOM 1941 C C . GLU A 1 239 ? -15.687 -14.271 -18.649 1.00 37.78 239 GLU A C 1
ATOM 1943 O O . GLU A 1 239 ? -16.035 -13.867 -19.761 1.00 37.78 239 GLU A O 1
ATOM 1948 N N . VAL A 1 240 ? -15.132 -15.479 -18.490 1.00 36.16 240 VAL A N 1
ATOM 1949 C CA . VAL A 1 240 ? -14.971 -16.422 -19.612 1.00 36.16 240 VAL A CA 1
ATOM 1950 C C . VAL A 1 240 ? -16.308 -17.078 -19.966 1.00 36.16 240 VAL A C 1
ATOM 1952 O O . VAL A 1 240 ? -16.628 -17.181 -21.151 1.00 36.16 240 VAL A O 1
ATOM 1955 N N . LEU A 1 241 ? -17.128 -17.432 -18.971 1.00 34.19 241 LEU A N 1
ATOM 1956 C CA . LEU A 1 241 ? -18.479 -17.958 -19.197 1.00 34.19 241 LEU A CA 1
ATOM 1957 C C . LEU A 1 241 ? -19.431 -16.895 -19.768 1.00 34.19 241 LEU A C 1
ATOM 1959 O O . LEU A 1 241 ? -20.060 -17.164 -20.787 1.00 34.19 241 LEU A O 1
ATOM 1963 N N . ASP A 1 242 ? -19.441 -15.661 -19.252 1.00 37.91 242 ASP A N 1
ATOM 1964 C CA . ASP A 1 242 ? -20.287 -14.588 -19.804 1.00 37.91 242 ASP A CA 1
ATOM 1965 C C . ASP A 1 242 ? -19.872 -14.186 -21.236 1.00 37.91 242 ASP A C 1
ATOM 1967 O O . ASP A 1 242 ? -20.715 -13.839 -22.071 1.00 37.91 242 ASP A O 1
ATOM 1971 N N . ARG A 1 243 ? -18.577 -14.274 -21.583 1.00 36.09 243 ARG A N 1
ATOM 1972 C CA . ARG A 1 243 ? -18.086 -14.040 -22.959 1.00 36.09 243 ARG A CA 1
ATOM 1973 C C . ARG A 1 243 ? -18.365 -15.203 -23.914 1.00 36.09 243 ARG A C 1
ATOM 1975 O O . ARG A 1 243 ? -18.491 -14.973 -25.118 1.00 36.09 243 ARG A O 1
ATOM 1982 N N . LEU A 1 244 ? -18.463 -16.434 -23.415 1.00 35.81 244 LEU A N 1
ATOM 1983 C CA . LEU A 1 244 ? -18.834 -17.605 -24.217 1.00 35.81 244 LEU A CA 1
ATOM 1984 C C . LEU A 1 244 ? -20.357 -17.712 -24.397 1.00 35.81 244 LEU A C 1
ATOM 1986 O O . LEU A 1 244 ? -20.815 -18.054 -25.489 1.00 35.81 244 LEU A O 1
ATOM 1990 N N . GLU A 1 245 ? -21.148 -17.326 -23.395 1.00 36.16 245 GLU A N 1
ATOM 1991 C CA . GLU A 1 245 ? -22.613 -17.270 -23.484 1.00 36.16 245 GLU A CA 1
ATOM 1992 C C . GLU A 1 245 ? -23.110 -16.095 -24.341 1.00 36.16 245 GLU A C 1
ATOM 1994 O O . GLU A 1 245 ? -24.066 -16.240 -25.107 1.00 36.16 245 GLU A O 1
ATOM 1999 N N . SER A 1 246 ? -22.423 -14.947 -24.317 1.00 38.03 246 SER A N 1
ATOM 2000 C CA . SER A 1 246 ? -22.737 -13.821 -25.215 1.00 38.03 246 SER A CA 1
ATOM 2001 C C . SER A 1 246 ? -22.328 -14.070 -26.672 1.00 38.03 246 SER A C 1
ATOM 2003 O O . SER A 1 246 ? -22.986 -13.563 -27.580 1.00 38.03 246 SER A O 1
ATOM 2005 N N . LYS A 1 247 ? -21.310 -14.907 -26.928 1.00 35.88 247 LYS A N 1
ATOM 2006 C CA . LYS A 1 247 ? -20.947 -15.346 -28.290 1.00 35.88 247 LYS A CA 1
ATOM 2007 C C . LYS A 1 247 ? -21.839 -16.456 -28.846 1.00 35.88 247 LYS A C 1
ATOM 2009 O O . LYS A 1 247 ? -21.931 -16.591 -30.061 1.00 35.88 247 LYS A O 1
ATOM 2014 N N . THR A 1 248 ? -22.511 -17.228 -27.997 1.00 35.47 248 THR A N 1
ATOM 2015 C CA . THR A 1 248 ? -23.415 -18.309 -28.433 1.00 35.47 248 THR A CA 1
ATOM 2016 C C . THR A 1 248 ? -24.876 -17.870 -28.571 1.00 35.47 248 THR A C 1
ATOM 2018 O O . THR A 1 248 ? -25.672 -18.609 -29.145 1.00 35.47 248 THR A O 1
ATOM 2021 N N . ARG A 1 249 ? -25.234 -16.649 -28.141 1.00 34.56 249 ARG A N 1
ATOM 2022 C CA . ARG A 1 249 ? -26.595 -16.086 -28.281 1.00 34.56 249 ARG A CA 1
ATOM 2023 C C . ARG A 1 249 ? -26.783 -15.041 -29.386 1.00 34.56 249 ARG A C 1
ATOM 2025 O O . ARG A 1 249 ? -27.900 -14.575 -29.574 1.00 34.56 249 ARG A O 1
ATOM 2032 N N . PHE A 1 250 ? -25.750 -14.740 -30.171 1.00 32.03 250 PHE A N 1
ATOM 2033 C CA . PHE A 1 250 ? -25.886 -13.998 -31.430 1.00 32.03 250 PHE A CA 1
ATOM 2034 C C . PHE A 1 250 ? -25.355 -14.835 -32.595 1.00 32.03 250 PHE A C 1
ATOM 2036 O O . PHE A 1 250 ? -24.274 -14.607 -33.131 1.00 32.03 250 PHE A O 1
ATOM 2043 N N . GLY A 1 251 ? -26.143 -15.836 -32.983 1.00 27.16 251 GLY A N 1
ATOM 2044 C CA . GLY A 1 251 ? -26.073 -16.370 -34.334 1.00 27.16 251 GLY A CA 1
ATOM 2045 C C . GLY A 1 251 ? -26.720 -15.382 -35.305 1.00 27.16 251 GLY A C 1
ATOM 2046 O O . GLY A 1 251 ? -27.845 -14.947 -35.073 1.00 27.16 251 GLY A O 1
ATOM 2047 N N . GLY A 1 252 ? -26.025 -15.072 -36.400 1.00 25.38 252 GLY A N 1
ATOM 2048 C CA . GLY A 1 252 ? -26.658 -14.568 -37.618 1.00 25.38 252 GLY A CA 1
ATOM 2049 C C . GLY A 1 252 ? -26.055 -13.293 -38.201 1.00 25.38 252 GLY A C 1
ATOM 2050 O O . GLY A 1 252 ? -26.450 -12.195 -37.833 1.00 25.38 252 GLY A O 1
ATOM 2051 N N . SER A 1 253 ? -25.185 -13.488 -39.194 1.00 26.38 253 SER A N 1
ATOM 2052 C CA . SER A 1 253 ? -25.119 -12.753 -40.468 1.00 26.38 253 SER A CA 1
ATOM 2053 C C . SER A 1 253 ? -23.714 -12.277 -40.826 1.00 26.38 253 SER A C 1
ATOM 2055 O O . SER A 1 253 ? -23.122 -11.412 -40.189 1.00 26.38 253 SER A O 1
ATOM 2057 N N . GLU A 1 254 ? -23.242 -12.882 -41.911 1.00 29.36 254 GLU A N 1
ATOM 2058 C CA . GLU A 1 254 ? -22.253 -12.436 -42.886 1.00 29.36 254 GLU A CA 1
ATOM 2059 C C . GLU A 1 254 ? -21.986 -10.924 -42.905 1.00 29.36 254 GLU A C 1
ATOM 2061 O O . GLU A 1 254 ? -22.925 -10.140 -42.957 1.00 29.36 254 GLU A O 1
ATOM 2066 N N . TYR A 1 255 ? -20.708 -10.532 -42.975 1.00 27.12 255 TYR A N 1
ATOM 2067 C CA . TYR A 1 255 ? -20.176 -9.822 -44.144 1.00 27.12 255 TYR A CA 1
ATOM 2068 C C . TYR A 1 255 ? -18.652 -9.983 -44.225 1.00 27.12 255 TYR A C 1
ATOM 2070 O O . TYR A 1 255 ? -17.888 -9.603 -43.338 1.00 27.12 255 TYR A O 1
ATOM 2078 N N . VAL A 1 256 ? -18.232 -10.577 -45.337 1.00 27.22 256 VAL A N 1
ATOM 2079 C CA . VAL A 1 256 ? -16.855 -10.731 -45.800 1.00 27.22 256 VAL A CA 1
ATOM 2080 C C . VAL A 1 256 ? -16.402 -9.433 -46.475 1.00 27.22 256 VAL A C 1
ATOM 2082 O O . VAL A 1 256 ? -17.065 -8.963 -47.390 1.00 27.22 256 VAL A O 1
ATOM 2085 N N . GLY A 1 257 ? -15.237 -8.923 -46.058 1.00 25.27 257 GLY A N 1
ATOM 2086 C CA . GLY A 1 257 ? -14.217 -8.257 -46.883 1.00 25.27 257 GLY A CA 1
ATOM 2087 C C . GLY A 1 257 ? -14.547 -6.951 -47.627 1.00 25.27 257 GLY A C 1
ATOM 2088 O O . GLY A 1 257 ? -15.365 -6.929 -48.538 1.00 25.27 257 GLY A O 1
ATOM 2089 N N . LYS A 1 258 ? -13.726 -5.912 -47.402 1.00 27.36 258 LYS A N 1
ATOM 2090 C CA . LYS A 1 258 ? -12.848 -5.328 -48.442 1.00 27.36 258 LYS A CA 1
ATOM 2091 C C . LYS A 1 258 ? -11.967 -4.203 -47.897 1.00 27.36 258 LYS A C 1
ATOM 2093 O O . LYS A 1 258 ? -12.368 -3.403 -47.063 1.00 27.36 258 LYS A O 1
ATOM 2098 N N . ALA A 1 259 ? -10.749 -4.194 -48.419 1.00 26.25 259 ALA A N 1
ATOM 2099 C CA . ALA A 1 259 ? -9.694 -3.226 -48.196 1.00 26.25 259 ALA A CA 1
ATOM 2100 C C . ALA A 1 259 ? -9.812 -1.989 -49.115 1.00 26.25 259 ALA A C 1
ATOM 2102 O O . ALA A 1 259 ? -10.517 -2.035 -50.122 1.00 26.25 259 ALA A O 1
ATOM 2103 N N . LEU A 1 260 ? -8.966 -0.995 -48.796 1.00 27.89 260 LEU A N 1
ATOM 2104 C CA . LEU A 1 260 ? -8.293 0.002 -49.656 1.00 27.89 260 LEU A CA 1
ATOM 2105 C C . LEU A 1 260 ? -8.794 1.464 -49.686 1.00 27.89 260 LEU A C 1
ATOM 2107 O O . LEU A 1 260 ? -9.901 1.754 -50.120 1.00 27.89 260 LEU A O 1
ATOM 2111 N N . ASN A 1 261 ? -7.804 2.337 -49.412 1.00 24.66 261 ASN A N 1
ATOM 2112 C CA . ASN A 1 261 ? -7.516 3.679 -49.958 1.00 24.66 261 ASN A CA 1
ATOM 2113 C C . ASN A 1 261 ? -8.438 4.845 -49.546 1.00 24.66 261 ASN A C 1
ATOM 2115 O O . ASN A 1 261 ? -9.649 4.729 -49.583 1.00 24.66 261 ASN A O 1
ATOM 2119 N N . GLY A 1 262 ? -7.966 6.052 -49.220 1.00 24.22 262 GLY A N 1
ATOM 2120 C CA . GLY A 1 262 ? -6.638 6.670 -49.238 1.00 24.22 262 GLY A CA 1
ATOM 2121 C C . GLY A 1 262 ? -6.783 8.207 -49.165 1.00 24.22 262 GLY A C 1
ATOM 2122 O O . GLY A 1 262 ? -7.894 8.718 -49.279 1.00 24.22 262 GLY A O 1
ATOM 2123 N N . LYS A 1 263 ? -5.633 8.896 -49.080 1.00 26.77 263 LYS A N 1
ATOM 2124 C CA . LYS A 1 263 ? -5.359 10.330 -49.357 1.00 26.77 263 LYS A CA 1
ATOM 2125 C C . LYS A 1 263 ? -5.484 11.376 -48.231 1.00 26.77 263 LYS A C 1
ATOM 2127 O O . LYS A 1 263 ? -6.560 11.838 -47.880 1.00 26.77 263 LYS A O 1
ATOM 2132 N N . GLU A 1 264 ? -4.297 11.776 -47.759 1.00 29.62 264 GLU A N 1
ATOM 2133 C CA . GLU A 1 264 ? -3.700 13.126 -47.863 1.00 29.62 264 GLU A CA 1
ATOM 2134 C C . GLU A 1 264 ? -4.570 14.373 -47.614 1.00 29.62 264 GLU A C 1
ATOM 2136 O O . GLU A 1 264 ? -5.451 14.700 -48.408 1.00 29.62 264 GLU A O 1
ATOM 2141 N N . ARG A 1 265 ? -4.142 15.191 -46.636 1.00 28.00 265 ARG A N 1
ATOM 2142 C CA . ARG A 1 265 ? -3.825 16.616 -46.866 1.00 28.00 265 ARG A CA 1
ATOM 2143 C C . ARG A 1 265 ? -3.015 17.234 -45.718 1.00 28.00 265 ARG A C 1
ATOM 2145 O O . ARG A 1 265 ? -3.492 17.347 -44.593 1.00 28.00 265 ARG A O 1
ATOM 2152 N N . GLU A 1 266 ? -1.800 17.658 -46.052 1.00 27.11 266 GLU A N 1
ATOM 2153 C CA . GLU A 1 266 ? -1.038 18.710 -45.373 1.00 27.11 266 GLU A CA 1
ATOM 2154 C C . GLU A 1 266 ? -1.759 20.065 -45.515 1.00 27.11 266 GLU A C 1
ATOM 2156 O O . GLU A 1 266 ? -2.357 20.316 -46.560 1.00 27.11 266 GLU A O 1
ATOM 2161 N N . GLU A 1 267 ? -1.668 20.955 -44.514 1.00 27.02 267 GLU A N 1
ATOM 2162 C CA . GLU A 1 267 ? -1.034 22.280 -44.685 1.00 27.02 267 GLU A CA 1
ATOM 2163 C C . GLU A 1 267 ? -1.093 23.193 -43.434 1.00 27.02 267 GLU A C 1
ATOM 2165 O O . GLU A 1 267 ? -2.146 23.457 -42.860 1.00 27.02 267 GLU A O 1
ATOM 2170 N N . ARG A 1 268 ? 0.081 23.795 -43.171 1.00 24.39 268 ARG A N 1
ATOM 2171 C CA . ARG A 1 268 ? 0.366 25.164 -42.677 1.00 24.39 268 ARG A CA 1
ATOM 2172 C C . ARG A 1 268 ? 0.424 25.469 -41.174 1.00 24.39 268 ARG A C 1
ATOM 2174 O O . ARG A 1 268 ? -0.512 25.947 -40.540 1.00 24.39 268 ARG A O 1
ATOM 2181 N N . CYS A 1 269 ? 1.674 25.433 -40.705 1.00 23.66 269 CYS A N 1
ATOM 2182 C CA . CYS A 1 269 ? 2.262 26.352 -39.733 1.00 23.66 269 CYS A CA 1
ATOM 2183 C C . CYS A 1 269 ? 1.940 27.833 -40.030 1.00 23.66 269 CYS A C 1
ATOM 2185 O O . CYS A 1 269 ? 2.069 28.298 -41.164 1.00 23.66 269 CYS A O 1
ATOM 2187 N N . ARG A 1 270 ? 1.649 28.609 -38.979 1.00 24.14 270 ARG A N 1
ATOM 2188 C CA . ARG A 1 270 ? 1.782 30.074 -38.971 1.00 24.14 270 ARG A CA 1
ATOM 2189 C C . ARG A 1 270 ? 2.717 30.491 -37.839 1.00 24.14 270 ARG A C 1
ATOM 2191 O O . ARG A 1 270 ? 2.361 30.424 -36.669 1.00 24.14 270 ARG A O 1
ATOM 2198 N N . ILE A 1 271 ? 3.901 30.944 -38.233 1.00 25.92 271 ILE A N 1
ATOM 2199 C CA . ILE A 1 271 ? 4.841 31.712 -37.417 1.00 25.92 271 ILE A CA 1
ATOM 2200 C C . ILE A 1 271 ? 4.241 33.115 -37.241 1.00 25.92 271 ILE A C 1
ATOM 2202 O O . ILE A 1 271 ? 3.964 33.787 -38.235 1.00 25.92 271 ILE A O 1
ATOM 2206 N N . LYS A 1 272 ? 4.033 33.567 -35.999 1.00 26.70 272 LYS A N 1
ATOM 2207 C CA . LYS A 1 272 ? 3.771 34.983 -35.698 1.00 26.70 272 LYS A CA 1
ATOM 2208 C C . LYS A 1 272 ? 5.081 35.646 -35.277 1.00 26.70 272 LYS A C 1
ATOM 2210 O O . LYS A 1 272 ? 5.680 35.260 -34.278 1.00 26.70 272 LYS A O 1
ATOM 2215 N N . ARG A 1 273 ? 5.508 36.631 -36.075 1.00 25.62 273 ARG A N 1
ATOM 2216 C CA . ARG A 1 273 ? 6.520 37.637 -35.729 1.00 25.62 273 ARG A CA 1
ATOM 2217 C C . ARG A 1 273 ? 6.064 38.396 -34.483 1.00 25.62 273 ARG A C 1
ATOM 2219 O O . ARG A 1 273 ? 4.929 38.865 -34.443 1.00 25.62 273 ARG A O 1
ATOM 2226 N N . VAL A 1 274 ? 6.962 38.523 -33.514 1.00 30.14 274 VAL A N 1
ATOM 2227 C CA . VAL A 1 274 ? 6.856 39.480 -32.412 1.00 30.14 274 VAL A CA 1
ATOM 2228 C C . VAL A 1 274 ? 7.448 40.791 -32.922 1.00 30.14 274 VAL A C 1
ATOM 2230 O O . VAL A 1 274 ? 8.642 40.860 -33.205 1.00 30.14 274 VAL A O 1
ATOM 2233 N N . GLU A 1 275 ? 6.600 41.799 -33.103 1.00 28.16 275 GLU A N 1
ATOM 2234 C CA . GLU A 1 275 ? 7.032 43.189 -33.221 1.00 28.16 275 GLU A CA 1
ATOM 2235 C C . GLU A 1 275 ? 6.992 43.804 -31.822 1.00 28.16 275 GLU A C 1
ATOM 2237 O O . GLU A 1 275 ? 5.962 43.785 -31.146 1.00 28.16 275 GLU A O 1
ATOM 2242 N N . ASN A 1 276 ? 8.148 44.301 -31.387 1.00 35.78 276 ASN A N 1
ATOM 2243 C CA . ASN A 1 276 ? 8.306 45.088 -30.175 1.00 35.78 276 ASN A CA 1
ATOM 2244 C C . ASN A 1 276 ? 7.509 46.385 -30.313 1.00 35.78 276 ASN A C 1
ATOM 2246 O O . ASN A 1 276 ? 7.761 47.143 -31.245 1.00 35.78 276 ASN A O 1
ATOM 2250 N N . ASN A 1 277 ? 6.625 46.674 -29.358 1.00 31.92 277 ASN A N 1
ATOM 2251 C CA . ASN A 1 277 ? 6.210 48.041 -29.072 1.00 31.92 277 ASN A CA 1
ATOM 2252 C C . ASN A 1 277 ? 6.042 48.228 -27.562 1.00 31.92 277 ASN A C 1
ATOM 2254 O O . ASN A 1 277 ? 5.287 47.527 -26.894 1.00 31.92 277 ASN A O 1
ATOM 2258 N N . SER A 1 278 ? 6.802 49.203 -27.082 1.00 40.66 278 SER A N 1
ATOM 2259 C CA . SER A 1 278 ? 6.835 49.826 -25.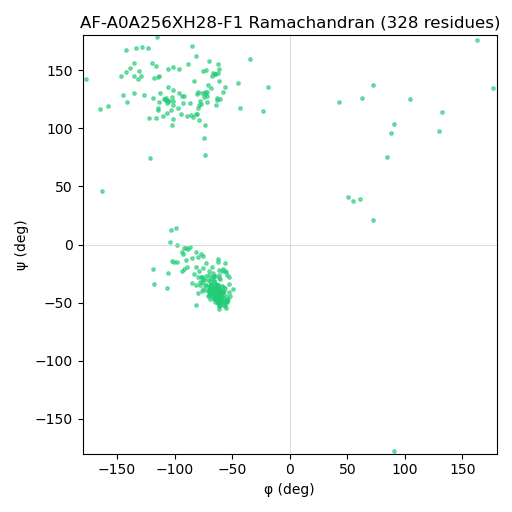765 1.00 40.66 278 SER A CA 1
ATOM 2260 C C . SER A 1 278 ? 5.447 50.126 -25.191 1.00 40.66 278 SER A C 1
ATOM 2262 O O . SER A 1 278 ? 4.735 50.947 -25.766 1.00 40.66 278 SER A O 1
ATOM 2264 N N . ASN A 1 279 ? 5.097 49.501 -24.058 1.00 37.72 279 ASN A N 1
ATOM 2265 C CA . ASN A 1 279 ? 3.997 49.893 -23.156 1.00 37.72 279 ASN A CA 1
ATOM 2266 C C . ASN A 1 279 ? 4.146 49.225 -21.762 1.00 37.72 279 ASN A C 1
ATOM 2268 O O . ASN A 1 279 ? 3.194 48.671 -21.211 1.00 37.72 279 ASN A O 1
ATOM 2272 N N . ASP A 1 280 ? 5.352 49.255 -21.185 1.00 42.34 280 ASP A N 1
ATOM 2273 C CA . ASP A 1 280 ? 5.704 48.431 -20.013 1.00 42.34 280 ASP A CA 1
ATOM 2274 C C . ASP A 1 280 ? 5.362 49.019 -18.631 1.00 42.34 280 ASP A C 1
ATOM 2276 O O . ASP A 1 280 ? 5.528 48.326 -17.634 1.00 42.34 280 ASP A O 1
ATOM 2280 N N . GLU A 1 281 ? 4.809 50.230 -18.512 1.00 42.94 281 GLU A N 1
ATOM 2281 C CA . GLU A 1 281 ? 4.509 50.799 -17.178 1.00 42.94 281 GLU A CA 1
ATOM 2282 C C . GLU A 1 281 ? 3.033 50.701 -16.749 1.00 42.94 281 GLU A C 1
ATOM 2284 O O . GLU A 1 281 ? 2.732 50.799 -15.563 1.00 42.94 281 GLU A O 1
ATOM 2289 N N . VAL A 1 282 ? 2.098 50.419 -17.667 1.00 44.19 282 VAL A N 1
ATOM 2290 C CA . VAL A 1 282 ? 0.654 50.294 -17.344 1.00 44.19 282 VAL A CA 1
ATOM 2291 C C . VAL A 1 282 ? 0.189 48.827 -17.255 1.00 44.19 282 VAL A C 1
ATOM 2293 O O . VAL A 1 282 ? -0.879 48.542 -16.716 1.00 44.19 282 VAL A O 1
ATOM 2296 N N . ASN A 1 283 ? 0.995 47.873 -17.735 1.00 41.66 283 ASN A N 1
ATOM 2297 C CA . ASN A 1 283 ? 0.657 46.441 -17.720 1.00 41.66 283 ASN A CA 1
ATOM 2298 C C . ASN A 1 283 ? 1.094 45.698 -16.448 1.00 41.66 283 ASN A C 1
ATOM 2300 O O . ASN A 1 283 ? 0.539 44.644 -16.146 1.00 41.66 283 ASN A O 1
ATOM 2304 N N . VAL A 1 284 ? 2.043 46.236 -15.675 1.00 46.06 284 VAL A N 1
ATOM 2305 C CA . VAL A 1 284 ? 2.526 45.577 -14.448 1.00 46.06 284 VAL A CA 1
ATOM 2306 C C . VAL A 1 284 ? 1.453 45.594 -13.355 1.00 46.06 284 VAL A C 1
ATOM 2308 O O . VAL A 1 284 ? 1.238 44.588 -12.690 1.00 46.06 284 VAL A O 1
ATOM 2311 N N . SER A 1 285 ? 0.712 46.694 -13.211 1.00 48.47 285 SER A N 1
ATOM 2312 C CA . SER A 1 285 ? -0.354 46.824 -12.207 1.00 48.47 285 SER A CA 1
ATOM 2313 C C . SER A 1 285 ? -1.574 45.944 -12.504 1.00 48.47 285 SER A C 1
ATOM 2315 O O . SER A 1 285 ? -2.141 45.376 -11.575 1.00 48.47 285 SER A O 1
ATOM 2317 N N . LYS A 1 286 ? -1.937 45.746 -13.779 1.00 50.94 286 LYS A N 1
ATOM 2318 C CA . LYS A 1 286 ? -3.026 44.827 -14.164 1.00 50.94 286 LYS A CA 1
ATOM 2319 C C . LYS A 1 286 ? -2.669 43.354 -13.958 1.00 50.94 286 LYS A C 1
ATOM 2321 O O . LYS A 1 286 ? -3.503 42.612 -13.455 1.00 50.94 286 LYS A O 1
ATOM 2326 N N . ASN A 1 287 ? -1.436 42.953 -14.275 1.00 54.53 287 ASN A N 1
ATOM 2327 C CA . ASN A 1 287 ? -0.981 41.577 -14.046 1.00 54.53 287 ASN A CA 1
ATOM 2328 C C . ASN A 1 287 ? -0.932 41.229 -12.554 1.00 54.53 287 ASN A C 1
ATOM 2330 O O . ASN A 1 287 ? -1.323 40.135 -12.166 1.00 54.53 287 ASN A O 1
ATOM 2334 N N . VAL A 1 288 ? -0.507 42.171 -11.707 1.00 55.25 288 VAL A N 1
ATOM 2335 C CA . VAL A 1 288 ? -0.465 41.957 -10.255 1.00 55.25 288 VAL A CA 1
ATOM 2336 C C . VAL A 1 288 ? -1.881 41.848 -9.674 1.00 55.25 288 VAL A C 1
ATOM 2338 O O . VAL A 1 288 ? -2.139 40.961 -8.867 1.00 55.25 288 VAL A O 1
ATOM 2341 N N . GLU A 1 289 ? -2.830 42.682 -10.108 1.00 59.41 289 GLU A N 1
ATOM 2342 C CA . GLU A 1 289 ? -4.233 42.577 -9.673 1.00 59.41 289 GLU A CA 1
ATOM 2343 C C . GLU A 1 289 ? -4.922 41.276 -10.122 1.00 59.41 289 GLU A C 1
ATOM 2345 O O . GLU A 1 289 ? -5.752 40.744 -9.382 1.00 59.41 289 GLU A O 1
ATOM 2350 N N . GLU A 1 290 ? -4.591 40.753 -11.306 1.00 60.53 290 GLU A N 1
ATOM 2351 C CA . GLU A 1 290 ? -5.083 39.450 -11.776 1.00 60.53 290 GLU A CA 1
ATOM 2352 C C . GLU A 1 290 ? -4.474 38.291 -10.976 1.00 60.53 290 GLU A C 1
ATOM 2354 O O . GLU A 1 290 ? -5.209 37.405 -10.541 1.00 60.53 290 GLU A O 1
ATOM 2359 N N . GLU A 1 291 ? -3.171 38.334 -10.677 1.00 60.59 291 GLU A N 1
ATOM 2360 C CA . GLU A 1 291 ? -2.513 37.340 -9.818 1.00 60.59 291 GLU A CA 1
ATOM 2361 C C . GLU A 1 291 ? -3.071 37.345 -8.384 1.00 60.59 291 GLU A C 1
ATOM 2363 O O . GLU A 1 291 ? -3.272 36.280 -7.794 1.00 60.59 291 GLU A O 1
ATOM 2368 N N . PHE A 1 292 ? -3.383 38.520 -7.822 1.00 65.88 292 PHE A N 1
ATOM 2369 C CA . PHE A 1 292 ? -4.011 38.618 -6.501 1.00 65.88 292 PHE A CA 1
ATOM 2370 C C . PHE A 1 292 ? -5.434 38.051 -6.486 1.00 65.88 292 PHE A C 1
ATOM 2372 O O . PHE A 1 292 ? -5.777 37.346 -5.535 1.00 65.88 292 PHE A O 1
ATOM 2379 N N . ARG A 1 293 ? -6.239 38.275 -7.534 1.00 69.12 293 ARG A N 1
ATOM 2380 C CA . ARG A 1 293 ? -7.574 37.653 -7.647 1.00 69.12 293 ARG A CA 1
ATOM 2381 C C . ARG A 1 293 ? -7.490 36.136 -7.760 1.00 69.12 293 ARG A C 1
ATOM 2383 O O . ARG A 1 293 ? -8.225 35.442 -7.066 1.00 69.12 293 ARG A O 1
ATOM 2390 N N . ASP A 1 294 ? -6.551 35.618 -8.547 1.00 71.38 294 ASP A N 1
ATOM 2391 C CA . ASP A 1 294 ? -6.327 34.173 -8.682 1.00 71.38 294 ASP A CA 1
ATOM 2392 C C . ASP A 1 294 ? -5.905 33.523 -7.349 1.00 71.38 294 ASP A C 1
ATOM 2394 O O . ASP A 1 294 ? -6.282 32.386 -7.034 1.00 71.38 294 ASP A O 1
ATOM 2398 N N . ILE A 1 295 ? -5.132 34.246 -6.531 1.00 69.38 295 ILE A N 1
ATOM 2399 C CA . ILE A 1 295 ? -4.760 33.818 -5.177 1.00 69.38 295 ILE A CA 1
ATOM 2400 C C . ILE A 1 295 ? -5.965 33.879 -4.232 1.00 69.38 295 ILE A C 1
ATOM 2402 O O . ILE A 1 295 ? -6.179 32.932 -3.472 1.00 69.38 295 ILE A O 1
ATOM 2406 N N . GLU A 1 296 ? -6.767 34.943 -4.273 1.00 73.94 296 GLU A N 1
ATOM 2407 C CA . GLU A 1 296 ? -7.979 35.074 -3.454 1.00 73.94 296 GLU A CA 1
ATOM 2408 C C . GLU A 1 296 ? -9.006 33.980 -3.770 1.00 73.94 296 GLU A C 1
ATOM 2410 O O . GLU A 1 296 ? -9.532 33.348 -2.847 1.00 73.94 296 GLU A O 1
ATOM 2415 N N . ASP A 1 297 ? -9.216 33.671 -5.049 1.00 75.81 297 ASP A N 1
ATOM 2416 C CA . ASP A 1 297 ? -10.101 32.594 -5.495 1.00 75.81 297 ASP A CA 1
ATOM 2417 C C . ASP A 1 297 ? -9.578 31.218 -5.060 1.00 75.81 297 ASP A C 1
ATOM 2419 O O . ASP A 1 297 ? -10.342 30.367 -4.588 1.00 75.81 297 ASP A O 1
ATOM 2423 N N . ARG A 1 298 ? -8.256 31.002 -5.103 1.00 69.75 298 ARG A N 1
ATOM 2424 C CA . ARG A 1 298 ? -7.627 29.793 -4.544 1.00 69.75 298 ARG A CA 1
ATOM 2425 C C . ARG A 1 298 ? -7.788 29.692 -3.032 1.00 69.75 298 ARG A C 1
ATOM 2427 O O . ARG A 1 298 ? -8.061 28.600 -2.535 1.00 69.75 298 ARG A O 1
ATOM 2434 N N . ILE A 1 299 ? -7.633 30.790 -2.296 1.00 76.38 299 ILE A N 1
ATOM 2435 C CA . ILE A 1 299 ? -7.830 30.821 -0.840 1.00 76.38 299 ILE A CA 1
ATOM 2436 C C . ILE A 1 299 ? -9.290 30.517 -0.502 1.00 76.38 299 ILE A C 1
ATOM 2438 O O . ILE A 1 299 ? -9.554 29.748 0.423 1.00 76.38 299 ILE A O 1
ATOM 2442 N N . LYS A 1 300 ? -10.239 31.071 -1.259 1.00 81.62 300 LYS A N 1
ATOM 2443 C CA . LYS A 1 300 ? -11.667 30.800 -1.088 1.00 81.62 300 LYS A CA 1
ATOM 2444 C C . LYS A 1 300 ? -11.989 29.324 -1.333 1.00 81.62 300 LYS A C 1
ATOM 2446 O O . LYS A 1 300 ? -12.593 28.688 -0.474 1.00 81.62 300 LYS A O 1
ATOM 2451 N N . LEU A 1 301 ? -11.481 28.752 -2.424 1.00 81.00 301 LEU A N 1
ATOM 2452 C CA . LEU A 1 301 ? -11.635 27.328 -2.733 1.00 81.00 301 LEU A CA 1
ATOM 2453 C C . LEU A 1 301 ? -11.001 26.424 -1.661 1.00 81.00 301 LEU A C 1
ATOM 2455 O O . LEU A 1 301 ? -11.542 25.372 -1.324 1.00 81.00 301 LEU A O 1
ATOM 2459 N N . LEU A 1 302 ? -9.843 26.812 -1.118 1.00 73.44 302 LEU A N 1
ATOM 2460 C CA . LEU A 1 302 ? -9.190 26.076 -0.033 1.00 73.44 302 LEU A CA 1
ATOM 2461 C C . LEU A 1 302 ? -10.007 26.128 1.260 1.00 73.44 302 LEU A C 1
ATOM 2463 O O . LEU A 1 302 ? -10.128 25.102 1.925 1.00 73.44 302 LEU A O 1
ATOM 2467 N N . LYS A 1 303 ? -10.605 27.276 1.595 1.00 75.94 303 LYS A N 1
ATOM 2468 C CA . LYS A 1 303 ? -11.500 27.408 2.754 1.00 75.94 303 LYS A CA 1
ATOM 2469 C C . LYS A 1 303 ? -12.740 26.528 2.616 1.00 75.94 303 LYS A C 1
ATOM 2471 O O . LYS A 1 303 ? -13.049 25.793 3.547 1.00 75.94 303 LYS A O 1
ATOM 2476 N N . GLU A 1 304 ? -13.378 26.523 1.446 1.00 76.00 304 GLU A N 1
ATOM 2477 C CA . GLU A 1 304 ? -14.525 25.645 1.168 1.00 76.00 304 GLU A CA 1
ATOM 2478 C C . GLU A 1 304 ? -14.149 24.159 1.297 1.00 76.00 304 GLU A C 1
ATOM 2480 O O . GLU A 1 304 ? -14.890 23.370 1.880 1.00 76.00 304 GLU A O 1
ATOM 2485 N N . LYS A 1 305 ? -12.960 23.765 0.821 1.00 70.06 305 LYS A N 1
ATOM 2486 C CA . LYS A 1 305 ? -12.457 22.390 0.986 1.00 70.06 305 LYS A CA 1
ATOM 2487 C C . LYS A 1 305 ? -12.169 22.029 2.443 1.00 70.06 305 LYS A C 1
ATOM 2489 O O . LYS A 1 305 ? -12.416 20.891 2.834 1.00 70.06 305 LYS A O 1
ATOM 2494 N N . ILE A 1 306 ? -11.640 22.961 3.237 1.00 75.94 306 ILE A N 1
ATOM 2495 C CA . ILE A 1 306 ? -11.408 22.748 4.673 1.00 75.94 306 ILE A CA 1
ATOM 2496 C C . ILE A 1 306 ? -12.744 22.543 5.390 1.00 75.94 306 ILE A C 1
ATOM 2498 O O . ILE A 1 306 ? -12.893 21.568 6.120 1.00 75.94 306 ILE A O 1
ATOM 2502 N N . GLU A 1 307 ? -13.739 23.385 5.114 1.00 79.81 307 GLU A N 1
ATOM 2503 C CA . GLU A 1 307 ? -15.076 23.261 5.702 1.00 79.81 307 GLU A CA 1
ATOM 2504 C C . GLU A 1 307 ? -15.745 21.924 5.334 1.00 79.81 307 GLU A C 1
ATOM 2506 O O . GLU A 1 307 ? -16.347 21.258 6.178 1.00 79.81 307 GLU A O 1
ATOM 2511 N N . GLN A 1 308 ? -15.576 21.464 4.090 1.00 70.75 308 GLN A N 1
ATOM 2512 C CA . GLN A 1 308 ? -16.034 20.137 3.669 1.00 70.75 308 GLN A CA 1
ATOM 2513 C C . GLN A 1 308 ? -15.349 19.007 4.449 1.00 70.75 308 GLN A C 1
ATOM 2515 O O . GLN A 1 308 ? -16.026 18.083 4.903 1.00 70.75 308 GLN A O 1
ATOM 2520 N N . LEU A 1 309 ? -14.028 19.079 4.643 1.00 65.00 309 LEU A N 1
ATOM 2521 C CA . LEU A 1 309 ? -13.282 18.083 5.418 1.00 65.00 309 LEU A CA 1
ATOM 2522 C C . LEU A 1 309 ? -13.716 18.060 6.889 1.00 65.00 309 LEU A C 1
ATOM 2524 O O . LEU A 1 309 ? -13.878 16.980 7.458 1.00 65.00 309 LEU A O 1
ATOM 2528 N N . GLU A 1 310 ? -13.962 19.223 7.490 1.00 72.69 310 GLU A N 1
ATOM 2529 C CA . GLU A 1 310 ? -14.475 19.319 8.859 1.00 72.69 310 GLU A CA 1
ATOM 2530 C C . GLU A 1 310 ? -15.869 18.700 9.000 1.00 72.69 310 GLU A C 1
ATOM 2532 O O . GLU A 1 310 ? -16.139 17.992 9.972 1.00 72.69 310 GLU A O 1
ATOM 2537 N N . ASN A 1 311 ? -16.752 18.911 8.022 1.00 70.94 311 ASN A N 1
ATOM 2538 C CA . ASN A 1 311 ? -18.085 18.310 8.021 1.00 70.94 311 ASN A CA 1
ATOM 2539 C C . ASN A 1 311 ? -18.032 16.782 7.891 1.00 70.94 311 ASN A C 1
ATOM 2541 O O . ASN A 1 311 ? -18.798 16.078 8.553 1.00 70.94 311 ASN A O 1
ATOM 2545 N N . VAL A 1 312 ? -17.106 16.259 7.082 1.00 68.81 312 VAL A N 1
ATOM 2546 C CA . VAL A 1 312 ? -16.868 14.813 6.971 1.00 68.81 312 VAL A CA 1
ATOM 2547 C C . VAL A 1 312 ? -16.374 14.243 8.302 1.00 68.81 312 VAL A C 1
ATOM 2549 O O . VAL A 1 312 ? -16.929 13.249 8.765 1.00 68.81 312 VAL A O 1
ATOM 2552 N N . LEU A 1 313 ? -15.410 14.904 8.952 1.00 66.94 313 LEU A N 1
ATOM 2553 C CA . LEU A 1 313 ? -14.889 14.487 10.260 1.00 66.94 313 LEU A CA 1
ATOM 2554 C C . LEU A 1 313 ? -15.987 14.452 11.333 1.00 66.94 313 LEU A C 1
ATOM 2556 O O . LEU A 1 313 ? -16.121 13.456 12.042 1.00 66.94 313 LEU A O 1
ATOM 2560 N N . ARG A 1 314 ? -16.835 15.487 11.416 1.00 71.94 314 ARG A N 1
ATOM 2561 C CA . ARG A 1 314 ? -17.970 15.506 12.362 1.00 71.94 314 ARG A CA 1
ATOM 2562 C C . ARG A 1 314 ? -18.957 14.371 12.103 1.00 71.94 314 ARG A C 1
ATOM 2564 O O . ARG A 1 314 ? -19.488 13.784 13.042 1.00 71.94 314 ARG A O 1
ATOM 2571 N N . ALA A 1 315 ? -19.204 14.052 10.836 1.00 71.69 315 ALA A N 1
ATOM 2572 C CA . ALA A 1 315 ? -20.099 12.966 10.476 1.00 71.69 315 ALA A CA 1
ATOM 2573 C C . ALA A 1 315 ? -19.533 11.584 10.844 1.00 71.69 315 ALA A C 1
ATOM 2575 O O . ALA A 1 315 ? -20.299 10.713 11.258 1.00 71.69 315 ALA A O 1
ATOM 2576 N N . ASP A 1 316 ? -18.217 11.382 10.730 1.00 66.81 316 ASP A N 1
ATOM 2577 C CA . ASP A 1 316 ? -17.575 10.153 11.209 1.00 66.81 316 ASP A CA 1
ATOM 2578 C C . ASP A 1 316 ? -17.713 10.010 12.725 1.00 66.81 316 ASP A C 1
ATOM 2580 O O . ASP A 1 316 ? -18.043 8.929 13.211 1.00 66.81 316 ASP A O 1
ATOM 2584 N N . GLU A 1 317 ? -17.519 11.099 13.475 1.00 69.50 317 GLU A N 1
ATOM 2585 C CA . GLU A 1 317 ? -17.683 11.082 14.930 1.00 69.50 317 GLU A CA 1
ATOM 2586 C C . GLU A 1 317 ? -19.097 10.664 15.348 1.00 69.50 317 GLU A C 1
ATOM 2588 O O . GLU A 1 317 ? -19.260 9.900 16.301 1.00 69.50 317 GLU A O 1
ATOM 2593 N N . GLU A 1 318 ? -20.133 11.148 14.658 1.00 74.00 318 GLU A N 1
ATOM 2594 C CA . GLU A 1 318 ? -21.519 10.761 14.943 1.00 74.00 318 GLU A CA 1
ATOM 2595 C C . GLU A 1 318 ? -21.758 9.267 14.711 1.00 74.00 318 GLU A C 1
ATOM 2597 O O . GLU A 1 318 ? -22.386 8.608 15.542 1.00 74.00 318 GLU A O 1
ATOM 2602 N N . ILE A 1 319 ? -21.228 8.721 13.613 1.00 71.00 319 ILE A N 1
ATOM 2603 C CA . ILE A 1 319 ? -21.348 7.294 13.287 1.00 71.00 319 ILE A CA 1
ATOM 2604 C C . ILE A 1 319 ? -20.622 6.449 14.337 1.00 71.00 319 ILE A C 1
ATOM 2606 O O . ILE A 1 319 ? -21.185 5.471 14.834 1.00 71.00 319 ILE A O 1
ATOM 2610 N N . ILE A 1 320 ? -19.405 6.842 14.723 1.00 68.19 320 ILE A N 1
ATOM 2611 C CA . ILE A 1 320 ? -18.626 6.147 15.755 1.00 68.19 320 ILE A CA 1
ATOM 2612 C C . ILE A 1 320 ? -19.377 6.164 17.093 1.00 68.19 320 ILE A C 1
ATOM 2614 O O . ILE A 1 320 ? -19.496 5.124 17.744 1.00 68.19 320 ILE A O 1
ATOM 2618 N N . ARG A 1 321 ? -19.960 7.302 17.493 1.00 69.38 321 ARG A N 1
ATOM 2619 C CA . ARG A 1 321 ? -20.752 7.395 18.733 1.00 69.38 321 ARG A CA 1
ATOM 2620 C C . ARG A 1 321 ? -21.982 6.500 18.715 1.00 69.38 321 ARG A C 1
ATOM 2622 O O . ARG A 1 321 ? -22.302 5.895 19.740 1.00 69.38 321 ARG A O 1
ATOM 2629 N N . GLU A 1 322 ? -22.681 6.429 17.589 1.00 74.12 322 GLU A N 1
ATOM 2630 C CA . GLU A 1 322 ? -23.868 5.585 17.465 1.00 74.12 322 GLU A CA 1
ATOM 2631 C C . GLU A 1 322 ? -23.499 4.098 17.537 1.00 74.12 322 GLU A C 1
ATOM 2633 O O . GLU A 1 322 ? -24.139 3.340 18.267 1.00 74.12 322 GLU A O 1
ATOM 2638 N N . LEU A 1 323 ? -22.398 3.695 16.896 1.00 65.38 323 LEU A N 1
ATOM 2639 C CA . LEU A 1 323 ? -21.855 2.339 17.014 1.00 65.38 323 LEU A CA 1
ATOM 2640 C C . LEU A 1 323 ? -21.465 2.005 18.463 1.00 65.38 323 LEU A C 1
ATOM 2642 O O . LEU A 1 323 ? -21.877 0.966 18.981 1.00 65.38 323 LEU A O 1
ATOM 2646 N N . ILE A 1 324 ? -20.760 2.902 19.162 1.00 68.62 324 ILE A N 1
ATOM 2647 C CA . ILE A 1 324 ? -20.397 2.713 20.578 1.00 68.62 324 ILE A CA 1
ATOM 2648 C C . ILE A 1 324 ? -21.650 2.605 21.465 1.00 68.62 324 ILE A C 1
ATOM 2650 O O . ILE A 1 324 ? -21.713 1.748 22.350 1.00 68.62 324 ILE A O 1
ATOM 2654 N N . ARG A 1 325 ? -22.684 3.428 21.235 1.00 71.81 325 ARG A N 1
ATOM 2655 C CA . ARG A 1 325 ? -23.955 3.356 21.984 1.00 71.81 325 ARG A CA 1
ATOM 2656 C C . ARG A 1 325 ? -24.692 2.041 21.774 1.00 71.81 325 ARG A C 1
ATOM 2658 O O . ARG A 1 325 ? -25.249 1.508 22.733 1.00 71.81 325 ARG A O 1
ATOM 2665 N N . GLN A 1 326 ? -24.714 1.526 20.548 1.00 68.94 326 GLN A N 1
ATOM 2666 C CA . GLN A 1 326 ? -25.361 0.250 20.241 1.00 68.94 326 GLN A CA 1
ATOM 2667 C C . GLN A 1 326 ? -24.627 -0.942 20.860 1.00 68.94 326 GLN A C 1
ATOM 2669 O O . GLN A 1 326 ? -25.274 -1.931 21.206 1.00 68.94 326 GLN A O 1
ATOM 2674 N N . VAL A 1 327 ? -23.309 -0.828 21.046 1.00 62.88 327 VAL A N 1
ATOM 2675 C CA . VAL A 1 327 ? -22.498 -1.815 21.770 1.00 62.88 327 VAL A CA 1
ATOM 2676 C C . VAL A 1 327 ? -22.711 -1.718 23.287 1.00 62.88 327 VAL A C 1
ATOM 2678 O O . VAL A 1 327 ? -22.822 -2.753 23.921 1.00 62.88 327 VAL A O 1
ATOM 2681 N N . LYS A 1 328 ? -22.853 -0.516 23.874 1.00 57.31 328 LYS A N 1
ATOM 2682 C CA . LYS A 1 328 ? -23.085 -0.331 25.329 1.00 57.31 328 LYS A CA 1
ATOM 2683 C C . LYS A 1 328 ? -24.512 -0.658 25.811 1.00 57.31 328 LYS A C 1
ATOM 2685 O O . LYS A 1 328 ? -24.718 -0.818 27.009 1.00 57.31 328 LYS A O 1
ATOM 2690 N N . LYS A 1 329 ? -25.515 -0.674 24.922 1.00 51.66 329 LYS A N 1
ATOM 2691 C CA . LYS A 1 329 ? -26.928 -0.978 25.256 1.00 51.66 329 LYS A CA 1
ATOM 2692 C C . LYS A 1 329 ? -27.282 -2.472 25.201 1.00 51.66 329 LYS A C 1
ATOM 2694 O O . LYS A 1 329 ? -28.426 -2.819 25.492 1.00 51.66 329 LYS A O 1
ATOM 2699 N N . LYS A 1 330 ? -26.351 -3.325 24.789 1.00 41.59 330 LYS A N 1
ATOM 2700 C CA . LYS A 1 330 ? -26.471 -4.787 24.795 1.00 41.59 330 LYS A CA 1
ATOM 2701 C C . LYS A 1 330 ? -25.491 -5.358 25.799 1.00 41.59 330 LYS A C 1
ATOM 2703 O O . LYS A 1 330 ? -25.800 -6.461 26.292 1.00 41.59 330 LYS A O 1
#

Secondary structure (DSSP, 8-state):
---HHHHHHHHHHHTT--HHHHHHHHHHHHHS--SSHHHHHHHHHH----SHHHHHHHHHHHHHHHHHHHHHTT----HHHHTTS------TT--SHHHHHHHHHHHHHHHHHHHHHH-S-SSS--EEEEETTGGGT--SS-HHHHHHHHHGGGTEEEEE--SSPPPHHHHTT-SEEEEES-----TT----HHHHHHHHH--TT-EEEEESS-EEEE----PPPP-----TTHHHHHHHHHHHHHHHS---------------------PPP------TTTHHHHHHHHHHHHHHHHHHHHHHHHHHHHHHHHHHHHHHHHHHHHHHT-

Mean predicted aligned error: 16.61 Å

Solvent-accessible surface area (backbone atoms only — not comparable to full-atom values): 20429 Å² total; per-residue (Å²): 128,58,55,65,69,60,48,31,48,42,49,21,59,27,67,69,51,54,71,73,51,30,53,51,48,39,54,40,57,71,78,41,83,64,93,49,73,67,39,49,53,46,39,53,68,71,54,87,64,92,45,72,68,51,45,55,48,47,53,54,50,47,56,49,47,53,60,46,46,63,70,52,68,81,49,82,84,56,66,73,57,63,73,74,51,93,81,49,81,54,60,81,87,49,90,46,68,48,48,46,39,29,52,53,43,50,52,53,45,46,52,50,41,52,42,67,72,74,44,70,57,96,60,68,74,74,47,77,46,76,38,76,64,34,49,71,70,66,66,83,93,42,68,60,57,56,48,64,67,47,38,54,67,51,24,32,43,78,45,76,39,53,96,53,84,69,58,61,74,62,52,75,71,51,69,65,48,78,41,68,77,86,74,84,77,58,94,81,60,90,72,58,72,66,58,53,55,49,64,75,67,58,53,92,73,33,32,42,38,38,45,93,86,50,77,46,78,44,68,76,82,89,68,88,74,83,83,80,78,46,52,50,66,55,66,55,57,57,55,54,50,53,55,50,54,59,60,69,72,63,81,86,80,88,83,84,87,85,86,84,89,84,83,89,82,89,87,82,90,80,88,79,83,85,77,90,75,94,65,78,82,73,52,55,65,56,53,52,55,50,54,51,49,57,49,52,53,49,52,51,53,50,51,54,51,49,54,49,52,52,52,42,52,53,52,51,53,53,52,52,49,52,53,53,50,61,61,73,77,105